Protein AF-A0A544YQA7-F1 (afdb_monomer_lite)

Structure (mmCIF, N/CA/C/O backbone):
data_AF-A0A544YQA7-F1
#
_entry.id   AF-A0A544YQA7-F1
#
loop_
_atom_site.group_PDB
_atom_site.id
_atom_site.type_symbol
_atom_site.label_atom_id
_atom_site.label_alt_id
_atom_site.label_comp_id
_atom_site.label_asym_id
_atom_site.label_entity_id
_atom_site.label_seq_id
_atom_site.pdbx_PDB_ins_code
_atom_site.Cartn_x
_atom_site.Cartn_y
_atom_site.Cartn_z
_atom_site.occupancy
_atom_site.B_iso_or_equiv
_atom_site.auth_seq_id
_atom_site.auth_comp_id
_atom_site.auth_asym_id
_atom_site.auth_atom_id
_atom_site.pdbx_PDB_model_num
ATOM 1 N N . MET A 1 1 ? -24.944 12.251 15.241 1.00 66.88 1 MET A N 1
ATOM 2 C CA . MET A 1 1 ? -24.566 11.545 13.993 1.00 66.88 1 MET A CA 1
ATOM 3 C C . MET A 1 1 ? -24.101 10.154 14.384 1.00 66.88 1 MET A C 1
ATOM 5 O O . MET A 1 1 ? -23.361 10.065 15.355 1.00 66.88 1 MET A O 1
ATOM 9 N N . SER A 1 2 ? -24.573 9.090 13.728 1.00 86.19 2 SER A N 1
ATOM 10 C CA . SER A 1 2 ? -24.246 7.730 14.179 1.00 86.19 2 SER A CA 1
ATOM 11 C C . SER A 1 2 ? -22.840 7.313 13.734 1.00 86.19 2 SER A C 1
ATOM 13 O O . SER A 1 2 ? -22.416 7.633 12.621 1.00 86.19 2 SER A O 1
ATOM 15 N N . ALA A 1 3 ? -22.131 6.582 14.594 1.00 86.69 3 ALA A N 1
ATOM 16 C CA . ALA A 1 3 ? -20.851 5.961 14.259 1.00 86.69 3 ALA A CA 1
ATOM 17 C C . ALA A 1 3 ? -20.976 5.013 13.058 1.00 86.69 3 ALA A C 1
ATOM 19 O O . ALA A 1 3 ? -20.088 4.971 12.212 1.00 86.69 3 ALA A O 1
ATOM 20 N N . ALA A 1 4 ? -22.122 4.334 12.948 1.00 90.69 4 ALA A N 1
ATOM 21 C CA . ALA A 1 4 ? -22.455 3.453 11.838 1.00 90.69 4 ALA A CA 1
ATOM 22 C C . ALA A 1 4 ? -22.434 4.189 10.490 1.00 90.69 4 ALA A C 1
ATOM 24 O O . ALA A 1 4 ? -21.794 3.734 9.552 1.00 90.69 4 ALA A O 1
ATOM 25 N N . THR A 1 5 ? -23.040 5.379 10.392 1.00 92.94 5 THR A N 1
ATOM 26 C CA . THR A 1 5 ? -23.005 6.167 9.147 1.00 92.94 5 THR A CA 1
ATOM 27 C C . THR A 1 5 ? -21.575 6.522 8.745 1.00 92.94 5 THR A C 1
ATOM 29 O O . THR A 1 5 ? -21.223 6.424 7.576 1.00 92.94 5 THR A O 1
ATOM 32 N N . VAL A 1 6 ? -20.731 6.925 9.697 1.00 92.88 6 VAL A N 1
ATOM 33 C CA . VAL A 1 6 ? -19.332 7.264 9.396 1.00 92.88 6 VAL A CA 1
ATOM 34 C C . VAL A 1 6 ? -18.549 6.018 8.980 1.00 92.88 6 VAL A C 1
ATOM 36 O O . VAL A 1 6 ? -17.830 6.063 7.984 1.00 92.88 6 VAL A O 1
ATOM 39 N N . ALA A 1 7 ? -18.713 4.907 9.701 1.00 93.62 7 ALA A N 1
ATOM 40 C CA . ALA A 1 7 ? -18.065 3.639 9.388 1.00 93.62 7 ALA A CA 1
ATOM 41 C C . ALA A 1 7 ? -18.475 3.114 8.008 1.00 93.62 7 ALA A C 1
ATOM 43 O O . ALA A 1 7 ? -17.610 2.696 7.245 1.00 93.62 7 ALA A O 1
ATOM 44 N N . ASP A 1 8 ? -19.756 3.215 7.644 1.00 95.19 8 ASP A N 1
ATOM 45 C CA . ASP A 1 8 ? -20.252 2.828 6.322 1.00 95.19 8 ASP A CA 1
ATOM 46 C C . ASP A 1 8 ? -19.497 3.560 5.205 1.00 95.19 8 ASP A C 1
ATOM 48 O O . ASP A 1 8 ? -18.960 2.928 4.291 1.00 95.19 8 ASP A O 1
ATOM 52 N N . ARG A 1 9 ? -19.389 4.889 5.327 1.00 96.69 9 ARG A N 1
ATOM 53 C CA . ARG A 1 9 ? -18.727 5.735 4.330 1.00 96.69 9 ARG A CA 1
ATOM 54 C C . ARG A 1 9 ? -17.218 5.519 4.285 1.00 96.69 9 ARG A C 1
ATOM 56 O O . ARG A 1 9 ? -16.655 5.421 3.198 1.00 96.69 9 ARG A O 1
ATOM 63 N N . VAL A 1 10 ? -16.564 5.434 5.444 1.00 96.12 10 VAL A N 1
ATOM 64 C CA . VAL A 1 10 ? -15.105 5.274 5.526 1.00 96.12 10 VAL A CA 1
ATOM 65 C C . VAL A 1 10 ? -14.683 3.872 5.092 1.00 96.12 10 VAL A C 1
ATOM 67 O O . VAL A 1 10 ? -13.856 3.748 4.195 1.00 96.12 10 VAL A O 1
ATOM 70 N N . VAL A 1 11 ? -15.264 2.815 5.665 1.00 95.88 11 VAL A N 1
ATOM 71 C CA . VAL A 1 11 ? -14.896 1.427 5.336 1.00 95.88 11 VAL A CA 1
ATOM 72 C C . VAL A 1 11 ? -15.272 1.102 3.893 1.00 95.88 11 VAL A C 1
ATOM 74 O O . VAL A 1 11 ? -14.455 0.554 3.157 1.00 95.88 11 VAL A O 1
ATOM 77 N N . GLY A 1 12 ? -16.467 1.509 3.452 1.00 95.69 12 GLY A N 1
ATOM 78 C CA . GLY A 1 12 ? -16.886 1.339 2.061 1.00 95.69 12 GLY A CA 1
ATOM 79 C C . GLY A 1 12 ? -15.970 2.070 1.076 1.00 95.69 12 GLY A C 1
ATOM 80 O O . GLY A 1 12 ? -15.601 1.500 0.048 1.00 95.69 12 GLY A O 1
ATOM 81 N N . GLY A 1 13 ? -15.557 3.299 1.403 1.00 96.88 13 GLY A N 1
ATOM 82 C CA . GLY A 1 13 ? -14.601 4.066 0.603 1.00 96.88 13 GLY A CA 1
ATOM 83 C C . GLY A 1 13 ? -13.226 3.398 0.531 1.00 96.88 13 GLY A C 1
ATOM 84 O O . GLY A 1 13 ? -12.688 3.237 -0.563 1.00 96.88 13 GLY A O 1
ATOM 85 N N . LEU A 1 14 ? -12.693 2.945 1.672 1.00 97.06 14 LEU A N 1
ATOM 86 C CA . LEU A 1 14 ? -11.412 2.238 1.738 1.00 97.06 14 LEU A CA 1
ATOM 87 C C . LEU A 1 14 ? -11.428 0.981 0.863 1.00 97.06 14 LEU A C 1
ATOM 89 O O . LEU A 1 14 ? -10.529 0.805 0.043 1.00 97.06 14 LEU A O 1
ATOM 93 N N . TYR A 1 15 ? -12.453 0.136 0.985 1.00 95.88 15 TYR A N 1
ATOM 94 C CA . TYR A 1 15 ? -12.556 -1.094 0.193 1.00 95.88 15 TYR A CA 1
ATOM 95 C C . TYR A 1 15 ? -12.691 -0.802 -1.299 1.00 95.88 15 TYR A C 1
ATOM 97 O O . TYR A 1 15 ? -11.971 -1.386 -2.105 1.00 95.88 15 TYR A O 1
ATOM 105 N N . SER A 1 16 ? -13.542 0.159 -1.666 1.00 95.25 16 SER A N 1
ATOM 106 C CA . SER A 1 16 ? -13.764 0.516 -3.073 1.00 95.25 16 SER A CA 1
ATOM 107 C C . SER A 1 16 ? -12.504 1.065 -3.744 1.00 95.25 16 SER A C 1
ATOM 109 O O . SER A 1 16 ? -12.254 0.774 -4.908 1.00 95.25 16 SER A O 1
ATOM 111 N N . MET A 1 17 ? -11.707 1.858 -3.024 1.00 94.50 17 MET A N 1
ATOM 112 C CA . MET A 1 17 ? -10.496 2.464 -3.581 1.00 94.50 17 MET A CA 1
ATOM 113 C C . MET A 1 17 ? -9.299 1.518 -3.611 1.00 94.50 17 MET A C 1
ATOM 115 O O . MET A 1 17 ? -8.485 1.596 -4.527 1.00 94.50 17 MET A O 1
ATOM 119 N N . THR A 1 18 ? -9.145 0.682 -2.583 1.00 94.81 18 THR A N 1
ATOM 120 C CA . THR A 1 18 ? -7.921 -0.114 -2.396 1.00 94.81 18 THR A CA 1
ATOM 121 C C . THR A 1 18 ? -8.060 -1.554 -2.879 1.00 94.81 18 THR A C 1
ATOM 123 O O . THR A 1 18 ? -7.050 -2.208 -3.134 1.00 94.81 18 THR A O 1
ATOM 126 N N . GLY A 1 19 ? -9.291 -2.061 -2.993 1.00 94.25 19 GLY A N 1
ATOM 127 C CA . GLY A 1 19 ? -9.571 -3.485 -3.177 1.00 94.25 19 GLY A CA 1
ATOM 128 C C . GLY A 1 19 ? -9.407 -4.314 -1.897 1.00 94.25 19 GLY A C 1
ATOM 129 O O . GLY A 1 19 ? -9.558 -5.533 -1.944 1.00 94.25 19 GLY A O 1
ATOM 130 N N . ALA A 1 20 ? -9.104 -3.686 -0.755 1.00 94.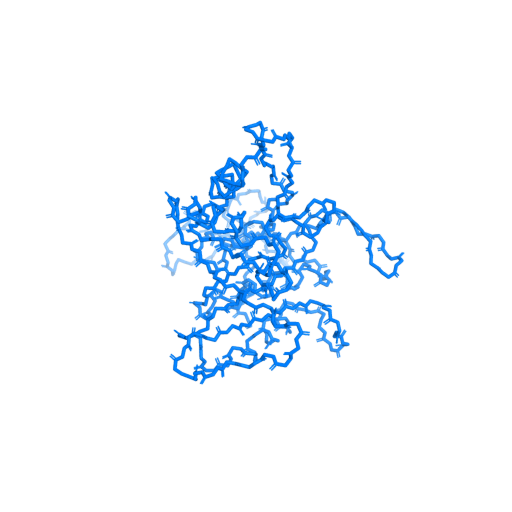12 20 ALA A N 1
ATOM 131 C CA . ALA A 1 20 ? -9.044 -4.376 0.526 1.00 94.12 20 ALA A CA 1
ATOM 132 C C . ALA A 1 20 ? -10.427 -4.902 0.937 1.00 94.12 20 ALA A C 1
ATOM 134 O O . ALA A 1 20 ? -11.461 -4.337 0.590 1.00 94.12 20 ALA A O 1
ATOM 135 N N . ASN A 1 21 ? -10.427 -5.961 1.742 1.00 94.50 21 ASN A N 1
ATOM 136 C CA . ASN A 1 21 ? -11.627 -6.553 2.337 1.00 94.50 21 ASN A CA 1
ATOM 137 C C . ASN A 1 21 ? -11.567 -6.578 3.871 1.00 94.50 21 ASN A C 1
ATOM 139 O O . ASN A 1 21 ? -12.410 -7.198 4.510 1.00 94.50 21 ASN A O 1
ATOM 143 N N . THR A 1 22 ? -10.533 -5.971 4.456 1.00 94.69 22 THR A N 1
ATOM 144 C CA . THR A 1 22 ? -10.248 -6.017 5.888 1.00 94.69 22 THR A CA 1
ATOM 145 C C . THR A 1 22 ? -9.834 -4.631 6.360 1.00 94.69 22 THR A C 1
ATOM 147 O O . THR A 1 22 ? -9.006 -3.985 5.720 1.00 94.69 22 THR A O 1
ATOM 150 N N . VAL A 1 23 ? -10.405 -4.156 7.469 1.00 95.06 23 VAL A N 1
ATOM 151 C CA . VAL A 1 23 ? -9.919 -2.953 8.166 1.00 95.06 23 VAL A CA 1
ATOM 152 C C . VAL A 1 23 ? -9.340 -3.324 9.520 1.00 95.06 23 VAL A C 1
ATOM 154 O O . VAL A 1 23 ? -9.832 -4.221 10.200 1.00 95.06 23 VAL A O 1
ATOM 157 N N . ARG A 1 24 ? -8.306 -2.600 9.938 1.00 93.56 24 ARG A N 1
ATOM 158 C CA . ARG A 1 24 ? -7.775 -2.677 11.296 1.00 93.56 24 ARG A CA 1
ATOM 159 C C . ARG A 1 24 ? -8.317 -1.522 12.121 1.00 93.56 24 ARG A C 1
ATOM 161 O O . ARG A 1 24 ? -8.132 -0.366 11.745 1.00 93.56 24 ARG A O 1
ATOM 168 N N . LEU A 1 25 ? -8.943 -1.836 13.249 1.00 89.88 25 LEU A N 1
ATOM 169 C CA . LEU A 1 25 ? -9.503 -0.843 14.161 1.00 89.88 25 LEU A CA 1
ATOM 170 C C . LEU A 1 25 ? -8.693 -0.822 15.476 1.00 89.88 25 LEU A C 1
ATOM 172 O O . LEU A 1 25 ? -8.716 -1.813 16.213 1.00 89.88 25 LEU A O 1
ATOM 176 N N . PRO A 1 26 ? -7.964 0.273 15.772 1.00 84.75 26 PRO A N 1
ATOM 177 C CA . PRO A 1 26 ? -7.117 0.404 16.961 1.00 84.75 26 PRO A CA 1
ATOM 178 C C . PRO A 1 26 ? -7.945 0.667 18.230 1.00 84.75 26 PRO A C 1
ATOM 180 O O . PRO A 1 26 ? -8.615 1.691 18.329 1.00 84.75 26 PRO A O 1
ATOM 183 N N . ILE A 1 27 ? -7.876 -0.208 19.235 1.00 82.31 27 ILE A N 1
ATOM 184 C CA . ILE A 1 27 ? -8.636 -0.046 20.493 1.00 82.31 27 ILE A CA 1
ATOM 185 C C . ILE A 1 27 ? -7.679 0.095 21.673 1.00 82.31 27 ILE A C 1
ATOM 187 O O . ILE A 1 27 ? -6.646 -0.561 21.703 1.00 82.31 27 ILE A O 1
ATOM 191 N N . ASN A 1 28 ? -8.047 0.881 22.681 1.00 82.56 28 ASN A N 1
ATOM 192 C CA . ASN A 1 28 ? -7.353 0.924 23.969 1.00 82.56 28 ASN A CA 1
ATOM 193 C C . ASN A 1 28 ? -8.358 1.095 25.121 1.00 82.56 28 ASN A C 1
ATOM 195 O O . ASN A 1 28 ? -9.542 1.363 24.895 1.00 82.56 28 ASN A O 1
ATOM 199 N N . GLU A 1 29 ? -7.896 0.937 26.358 1.00 83.31 29 GLU A N 1
ATOM 200 C CA . GLU A 1 29 ? -8.718 0.982 27.572 1.00 83.31 29 GLU A CA 1
ATOM 201 C C . GLU A 1 29 ? -9.488 2.306 27.722 1.00 83.31 29 GLU A C 1
ATOM 203 O O . GLU A 1 29 ? -10.685 2.248 28.013 1.00 83.31 29 GLU A O 1
ATOM 208 N N . PRO A 1 30 ? -8.890 3.490 27.461 1.00 82.06 30 PRO A N 1
ATOM 209 C CA . PRO A 1 30 ? -9.630 4.753 27.475 1.00 82.06 30 PRO A CA 1
ATOM 210 C C . PRO A 1 30 ? -10.761 4.826 26.439 1.00 82.06 30 PRO A C 1
ATOM 212 O O . PRO A 1 30 ? -11.840 5.343 26.726 1.00 82.06 30 PRO A O 1
ATOM 215 N N . THR A 1 31 ? -10.540 4.306 25.227 1.00 77.00 31 THR A N 1
ATOM 216 C CA . THR A 1 31 ? -11.570 4.323 24.175 1.00 77.00 31 TH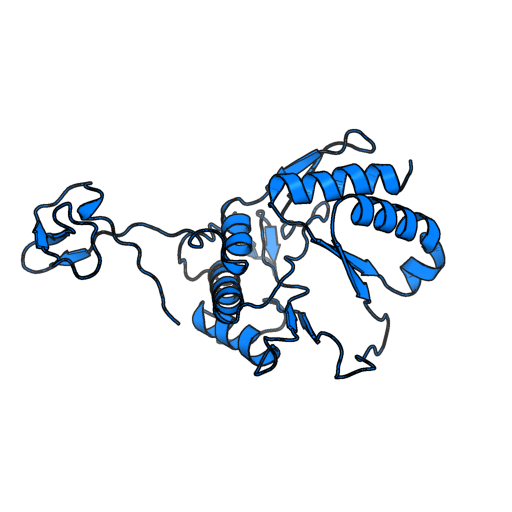R A CA 1
ATOM 217 C C . THR A 1 31 ? -12.710 3.373 24.527 1.00 77.00 31 THR A C 1
ATOM 219 O O . THR A 1 31 ? -13.879 3.710 24.349 1.00 77.00 31 THR A O 1
ATOM 222 N N . VAL A 1 32 ? -12.393 2.203 25.086 1.00 81.44 32 VAL A N 1
ATOM 223 C CA . VAL A 1 32 ? -13.408 1.237 25.522 1.00 81.44 32 VAL A CA 1
ATOM 224 C C . VAL A 1 32 ? -14.214 1.777 26.706 1.00 81.44 32 VAL A C 1
ATOM 226 O O . VAL A 1 32 ? -15.434 1.653 26.702 1.00 81.44 32 VAL A O 1
ATOM 229 N N . SER A 1 33 ? -13.587 2.426 27.689 1.00 84.62 33 SER A N 1
ATOM 230 C CA . SER A 1 33 ? -14.293 2.876 28.897 1.00 84.62 33 SER A CA 1
ATOM 231 C C . SER A 1 33 ? -15.318 3.989 28.643 1.00 84.62 33 SER A C 1
ATOM 233 O O . SER A 1 33 ? -16.345 4.023 29.318 1.00 84.62 33 SER A O 1
ATOM 235 N N . GLY A 1 34 ? -15.073 4.873 27.666 1.00 85.88 34 GLY A N 1
ATOM 236 C CA . GLY A 1 34 ? -15.947 6.018 27.374 1.00 85.88 34 GLY A CA 1
ATOM 237 C C . GLY A 1 34 ? -16.735 5.947 26.062 1.00 85.88 34 GLY A C 1
ATOM 238 O O . GLY A 1 34 ? -17.754 6.622 25.933 1.00 85.88 34 GLY A O 1
ATOM 239 N N . TYR A 1 35 ? -16.292 5.152 25.081 1.00 85.75 35 TYR A N 1
ATOM 240 C CA . TYR A 1 35 ? -16.816 5.195 23.707 1.00 85.75 35 TYR A CA 1
ATOM 241 C C . TYR A 1 35 ? -17.278 3.837 23.165 1.00 85.75 35 TYR A C 1
ATOM 243 O O . TYR A 1 35 ? -17.520 3.720 21.963 1.00 85.75 35 TYR A O 1
ATOM 251 N N . TRP A 1 36 ? -17.461 2.820 24.016 1.00 87.12 36 TRP A N 1
ATOM 252 C CA . TRP A 1 36 ? -17.773 1.455 23.571 1.00 87.12 36 TRP A CA 1
ATOM 253 C C . TRP A 1 36 ? -18.973 1.353 22.620 1.00 87.12 36 TRP A C 1
ATOM 255 O O . TRP A 1 36 ? -18.886 0.664 21.607 1.00 87.12 36 TRP A O 1
ATOM 265 N N . GLY A 1 37 ? -20.069 2.072 22.888 1.00 87.44 37 GLY A N 1
ATOM 266 C CA . GLY A 1 37 ? -21.256 2.057 22.019 1.00 87.44 37 GLY A CA 1
ATOM 267 C C . GLY A 1 37 ? -20.992 2.630 20.619 1.00 87.44 37 GLY A C 1
ATOM 268 O O . GLY A 1 37 ? -21.407 2.061 19.613 1.00 87.44 37 GLY A O 1
ATOM 269 N N . THR A 1 38 ? -20.239 3.729 20.537 1.00 87.56 38 THR A N 1
ATOM 270 C CA . THR A 1 38 ? -19.776 4.303 19.260 1.00 87.56 38 THR A CA 1
ATOM 271 C C . THR A 1 38 ? -18.852 3.323 18.539 1.00 87.56 38 THR A C 1
ATOM 273 O O . THR A 1 38 ? -18.969 3.129 17.331 1.00 87.56 38 THR A O 1
ATOM 276 N N . TYR A 1 39 ? -17.947 2.692 19.288 1.00 86.44 39 TYR A N 1
ATOM 277 C CA . TYR A 1 39 ? -16.941 1.787 18.753 1.00 86.44 39 TYR A CA 1
ATOM 278 C C . TYR A 1 39 ? -17.583 0.527 18.156 1.00 86.44 39 TYR A C 1
ATOM 280 O O . TYR A 1 39 ? -17.361 0.213 16.988 1.00 86.44 39 TYR A O 1
ATOM 288 N N . THR A 1 40 ? -18.448 -0.143 18.919 1.00 88.56 40 THR A N 1
ATOM 289 C CA . THR A 1 40 ? -19.190 -1.342 18.486 1.00 88.56 40 THR A CA 1
ATOM 290 C C . THR A 1 40 ? -20.093 -1.066 17.291 1.00 88.56 40 THR A C 1
ATOM 292 O O . THR A 1 40 ? -20.044 -1.818 16.327 1.00 88.56 40 THR A O 1
ATOM 295 N N . GLY A 1 41 ? -20.794 0.072 17.252 1.00 89.88 41 GLY A N 1
ATOM 296 C CA . GLY A 1 41 ? -21.579 0.446 16.070 1.00 89.88 41 GLY A CA 1
ATOM 297 C C . GLY A 1 41 ? -20.736 0.613 14.795 1.00 89.88 41 GLY A C 1
ATOM 298 O O . GLY A 1 41 ? -21.193 0.282 13.697 1.00 89.88 41 GLY A O 1
ATOM 299 N N . ALA A 1 42 ? -19.495 1.099 14.917 1.00 89.88 42 ALA A N 1
ATOM 300 C CA . ALA A 1 42 ? -18.565 1.164 13.790 1.00 89.88 42 ALA A CA 1
ATOM 301 C C . ALA A 1 42 ? -18.063 -0.229 13.370 1.00 89.88 42 ALA A C 1
ATOM 303 O O . ALA A 1 42 ? -17.986 -0.510 12.174 1.00 89.88 42 ALA A O 1
ATOM 304 N N . ILE A 1 43 ? -17.768 -1.100 14.340 1.00 89.88 43 ILE A N 1
ATOM 305 C CA . ILE A 1 43 ? -17.348 -2.490 14.110 1.00 89.88 43 ILE A CA 1
ATOM 306 C C . ILE A 1 43 ? -18.437 -3.278 13.390 1.00 89.88 43 ILE A C 1
ATOM 308 O O . ILE A 1 43 ? -18.156 -3.871 12.355 1.00 89.88 43 ILE A O 1
ATOM 312 N N . ASP A 1 44 ? -19.669 -3.250 13.893 1.00 92.50 44 ASP A N 1
ATOM 313 C CA . ASP A 1 44 ? -20.788 -3.998 13.316 1.00 92.50 44 ASP A CA 1
ATOM 314 C C . ASP A 1 44 ? -21.027 -3.579 11.862 1.00 92.50 44 ASP A C 1
ATOM 316 O O . ASP A 1 44 ? -21.234 -4.408 10.976 1.00 92.50 44 ASP A O 1
ATOM 320 N N . THR A 1 45 ? -20.905 -2.277 11.592 1.00 93.31 45 THR A N 1
ATOM 321 C CA . THR A 1 45 ? -21.012 -1.747 10.231 1.00 93.31 45 THR A CA 1
ATOM 322 C C . THR A 1 45 ? -19.862 -2.217 9.338 1.00 93.31 45 THR A C 1
ATOM 324 O O . THR A 1 45 ? -20.088 -2.557 8.177 1.00 93.31 45 THR A O 1
ATOM 327 N N . ALA A 1 46 ? -18.630 -2.245 9.853 1.00 93.06 46 ALA A N 1
ATOM 328 C CA . ALA A 1 46 ? -17.472 -2.739 9.114 1.00 93.06 46 ALA A CA 1
ATOM 329 C C . ALA A 1 46 ? -17.588 -4.245 8.814 1.00 93.06 46 ALA A C 1
ATOM 331 O O . ALA A 1 46 ? -17.333 -4.663 7.685 1.00 93.06 46 ALA A O 1
ATOM 332 N N . LEU A 1 47 ? -18.053 -5.036 9.786 1.00 94.12 47 LEU A N 1
ATOM 333 C CA . LEU A 1 47 ? -18.317 -6.472 9.641 1.00 94.12 47 LEU A CA 1
ATOM 334 C C . LEU A 1 47 ? -19.429 -6.766 8.627 1.00 94.12 47 LEU A C 1
ATOM 336 O O . LEU A 1 47 ? -19.386 -7.781 7.941 1.00 94.12 47 LEU A O 1
ATOM 340 N N . GLY A 1 48 ? -20.387 -5.850 8.460 1.00 94.44 48 GLY A N 1
ATOM 341 C CA . GLY A 1 48 ? -21.376 -5.918 7.382 1.00 94.44 48 GLY A CA 1
ATOM 342 C C . GLY A 1 48 ? -20.792 -5.750 5.970 1.00 94.44 48 GLY A C 1
ATOM 343 O O . GLY A 1 48 ? -21.510 -5.956 4.993 1.00 94.44 48 GLY A O 1
ATOM 344 N N . LYS A 1 49 ? -19.515 -5.361 5.839 1.00 92.81 49 LYS A N 1
ATOM 345 C CA . LYS A 1 49 ? -18.834 -5.127 4.552 1.00 92.81 49 LYS A CA 1
ATOM 346 C C . LYS A 1 49 ? -17.651 -6.057 4.301 1.00 92.81 49 LYS A C 1
ATOM 348 O O . LYS A 1 49 ? -17.329 -6.311 3.145 1.00 92.81 49 LYS A O 1
ATOM 353 N N . GLY A 1 50 ? -16.973 -6.504 5.350 1.00 94.00 50 GLY A N 1
ATOM 354 C CA . GLY A 1 50 ? -15.751 -7.293 5.251 1.00 94.00 50 GLY A CA 1
ATOM 355 C C . GLY A 1 50 ? -15.246 -7.713 6.624 1.00 94.00 50 GLY A C 1
ATOM 356 O O . GLY A 1 50 ? -16.015 -7.850 7.571 1.00 94.00 50 GLY A O 1
ATOM 357 N N . ASN A 1 51 ? -13.941 -7.922 6.742 1.00 93.25 51 ASN A N 1
ATOM 358 C CA . ASN A 1 51 ? -13.324 -8.379 7.977 1.00 93.25 51 ASN A CA 1
ATOM 359 C C . ASN A 1 51 ? -12.809 -7.206 8.817 1.00 93.25 51 ASN A C 1
ATOM 361 O O . ASN A 1 51 ? -12.425 -6.145 8.313 1.00 93.25 51 ASN A O 1
ATOM 365 N N . VAL A 1 52 ? -12.726 -7.435 10.123 1.00 91.69 52 VAL A N 1
ATOM 366 C CA . VAL A 1 52 ? -12.150 -6.483 11.071 1.00 91.69 52 VAL A CA 1
ATOM 367 C C . VAL A 1 52 ? -11.033 -7.166 11.846 1.00 91.69 52 VAL A C 1
ATOM 369 O O . VAL A 1 52 ? -11.254 -8.183 12.499 1.00 91.69 52 VAL A O 1
ATOM 372 N N . ILE A 1 53 ? -9.840 -6.574 11.813 1.00 90.06 53 ILE A N 1
ATOM 373 C CA . ILE A 1 53 ? -8.764 -6.891 12.751 1.00 90.06 53 ILE A CA 1
ATOM 374 C C . ILE A 1 53 ? -8.881 -5.928 13.927 1.00 90.06 53 ILE A C 1
ATOM 376 O O . ILE A 1 53 ? -8.735 -4.711 13.778 1.00 90.06 53 ILE A O 1
ATOM 380 N N . PHE A 1 54 ? -9.109 -6.483 15.112 1.00 84.19 54 PHE A N 1
ATOM 381 C CA . PHE A 1 54 ? -8.981 -5.740 16.355 1.00 84.19 54 PHE A CA 1
ATOM 382 C C . PHE A 1 54 ? -7.520 -5.667 16.754 1.00 84.19 54 PHE A C 1
ATOM 384 O O . PHE A 1 54 ? -6.898 -6.687 17.045 1.00 84.19 54 PHE A O 1
ATOM 391 N N . ALA A 1 55 ? -6.986 -4.453 16.799 1.00 78.19 55 ALA A N 1
ATOM 392 C CA . ALA A 1 55 ? -5.634 -4.234 17.270 1.00 78.19 55 ALA A CA 1
ATOM 393 C C . ALA A 1 55 ? -5.676 -3.479 18.591 1.00 78.19 55 ALA A C 1
ATOM 395 O O . ALA A 1 55 ? -5.819 -2.255 18.629 1.00 78.19 55 ALA A O 1
ATOM 396 N N . TYR A 1 56 ? -5.595 -4.239 19.677 1.00 77.75 56 TYR A N 1
ATOM 397 C CA . TYR A 1 56 ? -5.524 -3.677 21.013 1.00 77.75 56 TYR A CA 1
ATOM 398 C C . TYR A 1 56 ? -4.144 -3.064 21.259 1.00 77.75 56 TYR A C 1
ATOM 400 O O . TYR A 1 56 ? -3.115 -3.726 21.144 1.00 77.75 56 TYR A O 1
ATOM 408 N N . TRP A 1 57 ? -4.154 -1.788 21.618 1.00 74.62 57 TRP A N 1
ATOM 409 C CA . TRP A 1 57 ? -3.032 -1.039 22.146 1.00 74.62 57 TRP A CA 1
ATOM 410 C C . TRP A 1 57 ? -3.199 -0.949 23.656 1.00 74.62 57 TRP A C 1
ATOM 412 O O . TRP A 1 57 ? -3.995 -0.148 24.147 1.00 74.62 57 TRP A O 1
ATOM 422 N N . ALA A 1 58 ? -2.452 -1.769 24.393 1.00 71.19 58 ALA A N 1
ATOM 423 C CA . ALA A 1 58 ? -2.418 -1.651 25.842 1.00 71.19 58 ALA A CA 1
ATOM 424 C C . ALA A 1 58 ? -1.824 -0.295 26.232 1.00 71.19 58 ALA A C 1
ATOM 426 O O . ALA A 1 58 ? -0.713 0.041 25.819 1.00 71.19 58 ALA A O 1
ATOM 427 N N . SER A 1 59 ? -2.537 0.464 27.062 1.00 65.88 59 SER A N 1
ATOM 428 C CA . SER A 1 59 ? -2.009 1.702 27.651 1.00 65.88 59 SER A CA 1
ATOM 429 C C . SER A 1 59 ? -0.769 1.454 28.522 1.00 65.88 59 SER A C 1
ATOM 431 O O . SER A 1 59 ? 0.039 2.362 28.713 1.00 65.88 59 SER A O 1
ATOM 433 N N . SER A 1 60 ? -0.588 0.222 29.016 1.00 66.38 60 SER A N 1
ATOM 434 C CA . SER A 1 60 ? 0.624 -0.233 29.697 1.00 66.38 60 SER A CA 1
ATOM 435 C C . SER A 1 60 ? 0.776 -1.761 29.633 1.00 66.38 60 SER A C 1
ATOM 437 O O . SER A 1 60 ? -0.158 -2.494 29.945 1.00 66.38 60 SER A O 1
ATOM 439 N N . GLY A 1 61 ? 1.969 -2.249 29.266 1.00 63.91 61 GLY A N 1
ATOM 440 C CA . GLY A 1 61 ? 2.408 -3.622 29.564 1.00 63.91 61 GLY A CA 1
ATOM 441 C C . GLY A 1 61 ? 1.686 -4.782 28.858 1.00 63.91 61 GLY A C 1
ATOM 442 O O . GLY A 1 61 ? 1.615 -5.870 29.425 1.00 63.91 61 GLY A O 1
ATOM 443 N N . GLY A 1 62 ? 1.174 -4.599 27.637 1.00 61.56 62 GLY A N 1
ATOM 444 C CA . GLY A 1 62 ? 0.521 -5.674 26.878 1.00 61.56 62 GLY A CA 1
ATOM 445 C C . GLY A 1 62 ? 1.505 -6.704 26.308 1.00 61.56 62 GLY A C 1
ATOM 446 O O . GLY A 1 62 ? 2.463 -6.342 25.627 1.00 61.56 62 GLY A O 1
ATOM 447 N N . ARG A 1 63 ? 1.258 -7.998 26.542 1.00 58.31 63 ARG A N 1
ATOM 448 C CA . ARG A 1 63 ? 1.933 -9.113 25.850 1.00 58.31 63 ARG A CA 1
ATOM 449 C C . ARG A 1 63 ? 0.903 -10.142 25.372 1.00 58.31 63 ARG A C 1
ATOM 451 O O . ARG A 1 63 ? -0.108 -10.310 26.056 1.00 58.31 63 ARG A O 1
ATOM 458 N N . PRO A 1 64 ? 1.141 -10.846 24.248 1.00 54.81 64 PRO A N 1
ATOM 459 C CA . PRO A 1 64 ? 0.254 -11.912 23.796 1.00 54.81 64 PRO A CA 1
ATOM 460 C C . PRO A 1 64 ? 0.154 -13.011 24.868 1.00 54.81 64 PRO A C 1
ATOM 462 O O . PRO A 1 64 ? 1.178 -13.5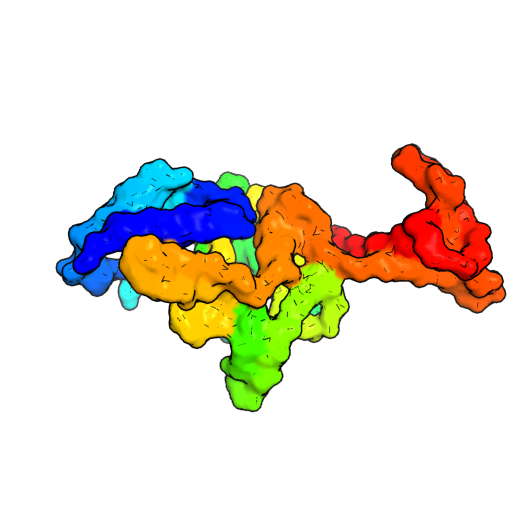83 25.242 1.00 54.81 64 PRO A O 1
ATOM 465 N N . PRO A 1 65 ? -1.047 -13.333 25.375 1.00 61.22 65 PRO A N 1
ATOM 466 C CA . PRO A 1 65 ? -1.215 -14.367 26.396 1.00 61.22 65 PRO A CA 1
ATOM 467 C C . PRO A 1 65 ? -1.146 -15.786 25.814 1.00 61.22 65 PRO A C 1
ATOM 469 O O . PRO A 1 65 ? -1.051 -16.751 26.567 1.00 61.22 65 PRO A O 1
ATOM 472 N N . ASN A 1 66 ? -1.216 -15.928 24.484 1.00 68.38 66 ASN A N 1
ATOM 473 C CA . ASN A 1 66 ? -1.241 -17.215 23.805 1.00 68.38 66 ASN A CA 1
ATOM 474 C C . ASN A 1 66 ? -0.303 -17.237 22.588 1.00 68.38 66 ASN A C 1
ATOM 476 O O . ASN A 1 66 ? -0.567 -16.600 21.571 1.00 68.38 66 ASN A O 1
ATOM 480 N N . MET A 1 67 ? 0.748 -18.050 22.673 1.00 61.19 67 MET A N 1
ATOM 481 C CA . MET A 1 67 ? 1.732 -18.252 21.605 1.00 61.19 67 MET A CA 1
ATOM 482 C C . MET A 1 67 ? 1.246 -19.184 20.481 1.00 61.19 67 MET A C 1
ATOM 484 O O . MET A 1 67 ? 1.980 -19.403 19.518 1.00 61.19 67 MET A O 1
ATOM 488 N N . THR A 1 68 ? 0.021 -19.723 20.557 1.00 71.88 68 THR A N 1
ATOM 489 C CA . THR A 1 68 ? -0.678 -20.391 19.441 1.00 71.88 68 THR A CA 1
ATOM 490 C C . THR A 1 68 ? -1.583 -19.443 18.638 1.00 71.88 68 THR A C 1
ATOM 492 O O . THR A 1 68 ? -2.146 -19.860 17.629 1.00 71.88 68 THR A O 1
ATOM 495 N N . ALA A 1 69 ? -1.711 -18.172 19.039 1.00 74.31 69 ALA A N 1
ATOM 496 C CA . ALA A 1 69 ? -2.464 -17.153 18.302 1.00 74.31 69 ALA A CA 1
ATOM 497 C C . ALA A 1 69 ? -1.659 -16.550 17.133 1.00 74.31 69 ALA A C 1
ATOM 499 O O . ALA A 1 69 ? -0.448 -16.746 17.040 1.00 74.31 69 ALA A O 1
ATOM 500 N N . LEU A 1 70 ? -2.319 -15.814 16.233 1.00 81.06 70 LEU A N 1
ATOM 501 C CA . LEU A 1 70 ? -1.613 -15.020 15.222 1.00 81.06 70 LEU A CA 1
ATOM 502 C C . LEU A 1 70 ? -0.663 -14.015 15.898 1.00 81.06 70 LEU A C 1
ATOM 504 O O . LEU A 1 70 ? -1.009 -13.408 16.914 1.00 81.06 70 LEU A O 1
ATOM 508 N N . LEU A 1 71 ? 0.528 -13.853 15.330 1.00 87.94 71 LEU A N 1
ATOM 509 C CA . LEU A 1 71 ? 1.538 -12.886 15.738 1.00 87.94 71 LEU A CA 1
ATOM 510 C C . LEU A 1 71 ? 1.309 -11.567 15.000 1.00 87.94 71 LEU A C 1
ATOM 512 O O . LEU A 1 71 ? 0.972 -11.557 13.817 1.00 87.94 71 LEU A O 1
ATOM 516 N N . ALA A 1 72 ? 1.505 -10.456 15.703 1.00 88.88 72 ALA A N 1
ATOM 517 C CA . ALA A 1 72 ? 1.414 -9.118 15.140 1.00 88.88 72 ALA A CA 1
ATOM 518 C C . ALA A 1 72 ? 2.812 -8.503 15.057 1.00 88.88 72 ALA A C 1
ATOM 520 O O . ALA A 1 72 ? 3.523 -8.457 16.061 1.00 88.88 72 ALA A O 1
ATOM 521 N N . VAL A 1 73 ? 3.181 -8.008 13.878 1.00 92.00 73 VAL A N 1
ATOM 522 C CA . VAL A 1 73 ? 4.412 -7.234 13.665 1.00 92.00 73 VAL A CA 1
ATOM 523 C C . VAL A 1 73 ? 4.040 -5.803 13.303 1.00 92.00 73 VAL A C 1
ATOM 525 O O . VAL A 1 73 ? 3.157 -5.569 12.475 1.00 92.00 73 VAL A O 1
ATOM 528 N N . HIS A 1 74 ? 4.707 -4.853 13.953 1.00 92.56 74 HIS A N 1
ATOM 529 C CA . HIS A 1 74 ? 4.695 -3.444 13.587 1.00 92.56 74 HIS A CA 1
ATOM 530 C C . HIS A 1 74 ? 6.095 -3.078 13.112 1.00 92.56 74 HIS A C 1
ATOM 532 O O . HIS A 1 74 ? 7.071 -3.394 13.792 1.00 92.56 74 HIS A O 1
ATOM 538 N N . ASP A 1 75 ? 6.185 -2.398 11.982 1.00 93.00 75 ASP A N 1
ATOM 539 C CA . ASP A 1 75 ? 7.451 -2.009 11.386 1.00 93.00 75 ASP A CA 1
ATOM 540 C C . ASP A 1 75 ? 7.356 -0.564 10.883 1.00 93.00 75 ASP A C 1
ATOM 542 O O . ASP A 1 75 ? 6.340 -0.164 10.322 1.00 93.00 75 ASP A O 1
ATOM 546 N N . TYR A 1 76 ? 8.378 0.249 11.152 1.00 90.50 76 TYR A N 1
ATOM 547 C CA . TYR A 1 76 ? 8.391 1.673 10.818 1.00 90.50 76 TYR A CA 1
ATOM 548 C C . TYR A 1 76 ? 9.819 2.185 10.658 1.00 90.50 76 TYR A C 1
ATOM 550 O O . TYR A 1 76 ? 10.735 1.735 11.338 1.00 90.50 76 TYR A O 1
ATOM 558 N N . THR A 1 77 ? 9.979 3.266 9.896 1.00 86.25 77 THR A N 1
ATOM 559 C CA . THR A 1 77 ? 11.245 4.015 9.781 1.00 86.25 77 THR A CA 1
ATOM 560 C C . THR A 1 77 ? 11.602 4.854 11.022 1.00 86.25 77 THR A C 1
ATOM 562 O O . THR A 1 77 ? 12.457 5.741 10.964 1.00 86.25 77 THR A O 1
ATOM 565 N N . MET A 1 78 ? 10.904 4.677 12.148 1.00 78.00 78 MET A N 1
ATOM 566 C CA . MET A 1 78 ? 11.138 5.447 13.375 1.00 78.00 78 MET A CA 1
ATOM 567 C C . MET A 1 78 ? 12.150 4.746 14.284 1.00 78.00 78 MET A C 1
ATOM 569 O O . MET A 1 78 ? 12.140 3.529 14.390 1.00 78.00 78 MET A O 1
ATOM 573 N N . PHE A 1 79 ? 12.958 5.533 15.003 1.00 64.88 79 PHE A N 1
ATOM 574 C CA . PHE A 1 79 ? 13.892 5.058 16.040 1.00 64.88 79 PHE A CA 1
ATOM 575 C C . PHE A 1 79 ? 15.045 4.166 15.549 1.00 64.88 79 PHE A C 1
ATOM 577 O O . PHE A 1 79 ? 15.656 3.464 16.351 1.00 64.88 79 PHE A O 1
ATOM 584 N N . LEU A 1 80 ? 15.381 4.232 14.259 1.00 64.62 80 LEU A N 1
ATOM 585 C CA . LEU A 1 80 ? 16.462 3.455 13.658 1.00 64.62 80 LEU A CA 1
ATOM 586 C C . LEU A 1 80 ? 17.641 4.362 13.278 1.00 64.62 80 LEU A C 1
ATOM 588 O O . LEU A 1 80 ? 17.451 5.450 12.734 1.00 64.62 80 LEU A O 1
ATOM 592 N N . GLY A 1 81 ? 18.853 3.919 13.617 1.00 59.41 81 GLY A N 1
ATOM 593 C CA . GLY A 1 81 ? 20.112 4.474 13.116 1.00 59.41 81 GLY A CA 1
ATOM 594 C C . GLY A 1 81 ? 20.647 3.624 11.964 1.00 59.41 81 GLY A C 1
ATOM 595 O O . GLY A 1 81 ? 20.162 2.519 11.754 1.00 59.41 81 GLY A O 1
ATOM 596 N N . THR A 1 82 ? 21.640 4.137 11.237 1.00 56.91 82 THR A N 1
ATOM 597 C CA . THR A 1 82 ? 22.325 3.457 10.118 1.00 56.91 82 THR A CA 1
ATOM 598 C C . THR A 1 82 ? 22.610 1.966 10.384 1.00 56.91 82 THR A C 1
ATOM 600 O O . THR A 1 82 ? 22.981 1.649 11.522 1.00 56.91 82 THR A O 1
ATOM 603 N N . PRO A 1 83 ? 22.568 1.072 9.374 1.00 56.84 83 PRO A N 1
ATOM 604 C CA . PRO A 1 83 ? 22.410 1.332 7.940 1.00 56.84 83 PRO A CA 1
ATOM 605 C C . PRO A 1 83 ? 21.038 0.841 7.442 1.00 56.84 83 PRO A C 1
ATOM 607 O O . PRO A 1 83 ? 20.868 -0.337 7.157 1.00 56.84 83 PRO A O 1
ATOM 610 N N . TYR A 1 84 ? 20.031 1.712 7.381 1.00 64.56 84 TYR A N 1
ATOM 611 C CA . TYR A 1 84 ? 18.742 1.360 6.766 1.00 64.56 84 TYR A CA 1
ATOM 612 C C . TYR A 1 84 ? 18.506 2.283 5.578 1.00 64.56 84 TYR A C 1
ATOM 614 O O . TYR A 1 84 ? 17.608 3.129 5.573 1.00 64.56 84 TYR A O 1
ATOM 622 N N . ASP A 1 85 ? 19.374 2.115 4.587 1.00 73.56 85 ASP A N 1
ATOM 623 C CA . ASP A 1 85 ? 19.545 3.037 3.469 1.00 73.56 85 ASP A CA 1
ATOM 624 C C . ASP A 1 85 ? 19.262 2.329 2.126 1.00 73.56 85 ASP A C 1
ATOM 626 O O . ASP A 1 85 ? 19.606 2.843 1.063 1.00 73.56 85 ASP A O 1
ATOM 630 N N . SER A 1 86 ? 18.662 1.128 2.160 1.00 87.38 86 SER A N 1
ATOM 631 C CA . SER A 1 86 ? 18.351 0.327 0.971 1.00 87.38 86 SER A CA 1
ATOM 632 C C . SER A 1 86 ? 17.106 -0.555 1.121 1.00 87.38 86 SER A C 1
ATOM 634 O O . SER A 1 86 ? 16.727 -0.960 2.221 1.00 87.38 86 SER A O 1
ATOM 636 N N . GLU A 1 87 ? 16.485 -0.909 -0.013 1.00 91.12 87 GLU A N 1
ATOM 637 C CA . GLU A 1 87 ? 15.330 -1.825 -0.063 1.00 91.12 87 GLU A CA 1
ATOM 638 C C . GLU A 1 87 ? 15.628 -3.161 0.641 1.00 91.12 87 GLU A C 1
ATOM 640 O O . GLU A 1 87 ? 14.781 -3.688 1.361 1.00 91.12 87 GLU A O 1
ATOM 645 N N . ASN A 1 88 ? 16.847 -3.683 0.477 1.00 89.25 88 ASN A N 1
ATOM 646 C CA . ASN A 1 88 ? 17.261 -4.969 1.035 1.00 89.25 88 ASN A CA 1
ATOM 647 C C . ASN A 1 88 ? 17.408 -4.928 2.561 1.00 89.25 88 ASN A C 1
ATOM 649 O O . ASN A 1 88 ? 17.017 -5.873 3.242 1.00 89.25 88 ASN A O 1
ATOM 653 N N . GLU A 1 89 ? 17.942 -3.839 3.113 1.00 90.38 89 GLU A N 1
ATOM 654 C CA . GLU A 1 89 ? 18.056 -3.677 4.566 1.00 90.38 89 GLU A CA 1
ATOM 655 C C . GLU A 1 89 ? 16.674 -3.563 5.214 1.00 90.38 89 GLU A C 1
ATOM 657 O O . GLU A 1 89 ? 16.432 -4.172 6.255 1.00 90.38 89 GLU A O 1
ATOM 662 N N . TRP A 1 90 ? 15.738 -2.858 4.572 1.00 92.25 90 TRP A N 1
ATOM 663 C CA . TRP A 1 90 ? 14.356 -2.766 5.045 1.00 92.25 90 TRP A CA 1
ATOM 664 C C . TRP A 1 90 ? 13.589 -4.086 4.933 1.00 92.25 90 TRP A C 1
ATOM 666 O O . TRP A 1 90 ? 12.845 -4.436 5.851 1.00 92.25 90 TRP A O 1
ATOM 676 N N . ALA A 1 91 ? 13.803 -4.843 3.854 1.00 94.44 91 ALA A N 1
ATOM 677 C CA . ALA A 1 91 ? 13.280 -6.200 3.714 1.00 94.44 91 ALA A CA 1
ATOM 678 C C . ALA A 1 91 ? 13.804 -7.111 4.838 1.00 94.44 91 ALA A C 1
ATOM 680 O O . ALA A 1 91 ? 13.023 -7.717 5.570 1.00 94.44 91 ALA A O 1
ATOM 681 N N . ALA A 1 92 ? 15.120 -7.121 5.062 1.00 92.62 92 ALA A N 1
ATOM 682 C CA . ALA A 1 92 ? 15.735 -7.900 6.133 1.00 92.62 92 ALA A CA 1
ATOM 683 C C . ALA A 1 92 ? 15.254 -7.467 7.530 1.00 92.62 92 ALA A C 1
ATOM 685 O O . ALA A 1 92 ? 15.068 -8.312 8.406 1.00 92.62 92 ALA A O 1
ATOM 686 N N . HIS A 1 93 ? 15.020 -6.169 7.743 1.00 92.31 93 HIS A N 1
ATOM 687 C CA . HIS A 1 93 ? 14.527 -5.632 9.009 1.00 92.31 93 HIS A CA 1
ATOM 688 C C . HIS A 1 93 ? 13.158 -6.210 9.376 1.00 92.31 93 HIS A C 1
ATOM 690 O O . HIS A 1 93 ? 13.028 -6.853 10.421 1.00 92.31 93 HIS A O 1
ATOM 696 N N . VAL A 1 94 ? 12.159 -6.065 8.497 1.00 94.88 94 VAL A N 1
ATOM 697 C CA . VAL A 1 94 ? 10.821 -6.616 8.756 1.00 94.88 94 VAL A CA 1
ATOM 698 C C . VAL A 1 94 ? 10.844 -8.148 8.779 1.00 94.88 94 VAL A C 1
ATOM 700 O O . VAL A 1 94 ? 10.213 -8.759 9.645 1.00 94.88 94 VAL A O 1
ATOM 703 N N . GLY A 1 95 ? 11.639 -8.774 7.903 1.00 95.81 95 GLY A N 1
ATOM 704 C CA . GLY A 1 95 ? 11.847 -10.221 7.876 1.00 95.81 95 GLY A CA 1
ATOM 705 C C . GLY A 1 95 ? 12.407 -10.758 9.195 1.00 95.81 95 GLY A C 1
ATOM 706 O O . GLY A 1 95 ? 11.982 -11.814 9.659 1.00 95.81 95 GLY A O 1
ATOM 707 N N . SER A 1 96 ? 13.280 -10.005 9.874 1.00 94.06 96 SER A N 1
ATOM 708 C CA . SER A 1 96 ? 13.843 -10.402 11.172 1.00 94.06 96 SER A CA 1
ATOM 709 C C . SER A 1 96 ? 12.805 -10.457 12.300 1.00 94.06 96 SER A C 1
ATOM 711 O O . SER A 1 96 ? 12.900 -11.326 13.169 1.00 94.06 96 SER A O 1
ATOM 713 N N . TYR A 1 97 ? 11.787 -9.588 12.272 1.00 92.50 97 TYR A N 1
ATOM 714 C CA . TYR A 1 97 ? 10.678 -9.631 13.231 1.00 92.50 97 TYR A CA 1
ATOM 715 C C . TYR A 1 97 ? 9.718 -10.790 12.960 1.00 92.50 97 TYR A C 1
ATOM 717 O O . TYR A 1 97 ? 9.163 -11.356 13.902 1.00 92.50 97 TYR A O 1
ATOM 725 N N . ILE A 1 98 ? 9.522 -11.141 11.686 1.00 94.94 98 ILE A N 1
ATOM 726 C CA . ILE A 1 98 ? 8.650 -12.247 11.266 1.00 94.94 98 ILE A CA 1
ATOM 727 C C . ILE A 1 98 ? 9.325 -13.601 11.547 1.00 94.94 98 ILE A C 1
ATOM 729 O O . ILE A 1 98 ? 8.693 -14.529 12.061 1.00 94.94 98 ILE A O 1
ATOM 733 N N . GLY A 1 99 ? 10.613 -13.721 11.219 1.00 93.38 99 GLY A N 1
ATOM 734 C CA . GLY A 1 99 ? 11.395 -14.945 11.360 1.00 93.38 99 GLY A CA 1
ATOM 735 C C . GLY A 1 99 ? 10.745 -16.148 10.667 1.00 93.38 99 GLY A C 1
ATOM 736 O O . GLY A 1 99 ? 10.151 -16.043 9.598 1.00 93.38 99 GLY A O 1
ATOM 737 N N . ASN A 1 100 ? 10.807 -17.314 11.314 1.00 94.06 100 ASN A N 1
ATOM 738 C CA . ASN A 1 100 ? 10.243 -18.567 10.793 1.00 94.06 100 ASN A CA 1
ATOM 739 C C . ASN A 1 100 ? 8.727 -18.713 11.042 1.00 94.06 100 ASN A C 1
ATOM 741 O O . ASN A 1 100 ? 8.216 -19.832 11.052 1.00 94.06 100 ASN A O 1
ATOM 745 N N . HIS A 1 101 ? 8.014 -17.614 11.300 1.00 93.88 101 HIS A N 1
ATOM 746 C CA . HIS A 1 101 ? 6.600 -17.624 11.691 1.00 93.88 101 HIS A CA 1
ATOM 747 C C . HIS A 1 101 ? 5.694 -16.914 10.681 1.00 93.88 101 HIS A C 1
ATOM 749 O O . HIS A 1 101 ? 4.625 -16.418 11.047 1.00 93.88 101 HIS A O 1
ATOM 755 N N . ALA A 1 102 ? 6.111 -16.839 9.414 1.00 95.06 102 ALA A N 1
ATOM 756 C CA . ALA A 1 102 ? 5.335 -16.214 8.343 1.00 95.06 102 ALA A CA 1
ATOM 757 C C . ALA A 1 102 ? 3.905 -16.784 8.240 1.00 95.06 102 ALA A C 1
ATOM 759 O O . ALA A 1 102 ? 2.948 -16.028 8.100 1.00 95.06 102 ALA A O 1
ATOM 760 N N . ASP A 1 103 ? 3.739 -18.096 8.439 1.00 93.31 103 ASP A N 1
ATOM 761 C CA . ASP A 1 103 ? 2.455 -18.813 8.414 1.00 93.31 103 ASP A CA 1
ATOM 762 C C . ASP A 1 103 ? 1.453 -18.348 9.484 1.00 93.31 103 ASP A C 1
ATOM 764 O O . ASP A 1 103 ? 0.250 -18.594 9.377 1.00 93.31 103 ASP A O 1
ATOM 768 N N . ARG A 1 104 ? 1.943 -17.679 10.531 1.00 91.88 104 ARG A N 1
ATOM 769 C CA . ARG A 1 104 ? 1.141 -17.226 11.670 1.00 91.88 104 ARG A CA 1
ATOM 770 C C . ARG A 1 104 ? 1.300 -15.744 11.961 1.00 91.88 104 ARG A C 1
ATOM 772 O O . ARG A 1 104 ? 0.815 -15.298 12.997 1.00 91.88 104 ARG A O 1
ATOM 779 N N . THR A 1 105 ? 1.940 -14.983 11.081 1.00 92.69 105 THR A N 1
ATOM 780 C CA . THR A 1 105 ? 2.177 -13.552 11.286 1.00 92.69 105 THR A CA 1
ATOM 781 C C . THR A 1 105 ? 1.248 -12.711 10.424 1.00 92.69 105 THR A C 1
ATOM 783 O O . THR A 1 105 ? 0.965 -13.034 9.275 1.00 92.69 105 THR A O 1
ATOM 786 N N . VAL A 1 106 ? 0.786 -11.599 10.988 1.00 93.50 106 VAL A N 1
ATOM 787 C CA . VAL A 1 106 ? 0.187 -10.486 10.255 1.00 93.50 106 VAL A CA 1
ATOM 788 C C . VAL A 1 106 ? 0.997 -9.239 10.585 1.00 93.50 106 VAL A C 1
ATOM 790 O O . VAL A 1 106 ? 1.162 -8.891 11.758 1.00 93.50 106 VAL A O 1
ATOM 793 N N . VAL A 1 107 ? 1.483 -8.529 9.568 1.00 96.12 107 VAL A N 1
ATOM 794 C CA . VAL A 1 107 ? 2.103 -7.213 9.784 1.00 96.12 107 VAL A CA 1
ATOM 795 C C . VAL A 1 107 ? 0.990 -6.188 9.926 1.00 96.12 107 VAL A C 1
ATOM 797 O O . VAL A 1 107 ? 0.469 -5.655 8.947 1.00 96.12 107 VAL A O 1
ATOM 800 N N . THR A 1 108 ? 0.543 -5.979 11.162 1.00 94.19 108 THR A N 1
ATOM 801 C CA . THR A 1 108 ? -0.642 -5.168 11.456 1.00 94.19 108 THR A CA 1
ATOM 802 C C . THR A 1 108 ? -0.382 -3.672 11.373 1.00 94.19 108 THR A C 1
ATOM 804 O O . THR A 1 108 ? -1.345 -2.907 11.370 1.00 94.19 108 THR A O 1
ATOM 807 N N . GLU A 1 109 ? 0.877 -3.246 11.298 1.00 94.19 109 GLU A N 1
ATOM 808 C CA . GLU A 1 109 ? 1.233 -1.867 10.992 1.00 94.19 109 GLU A CA 1
ATOM 809 C C . GLU A 1 109 ? 2.547 -1.788 10.219 1.00 94.19 109 GLU A C 1
ATOM 811 O O . GLU A 1 109 ? 3.576 -2.274 10.680 1.00 94.19 109 GLU A O 1
ATOM 816 N N . TRP A 1 110 ? 2.502 -1.121 9.074 1.00 96.38 110 TRP A N 1
ATOM 817 C CA . TRP A 1 110 ? 3.663 -0.605 8.361 1.00 96.38 110 TRP A CA 1
ATOM 818 C C . TRP A 1 110 ? 3.212 0.565 7.488 1.00 96.38 110 TRP A C 1
ATOM 820 O O . TRP A 1 110 ? 2.038 0.646 7.112 1.00 96.38 110 TRP A O 1
ATOM 830 N N . GLY A 1 111 ? 4.101 1.503 7.177 1.00 94.69 111 GLY A N 1
ATOM 831 C CA . GLY A 1 111 ? 3.710 2.635 6.341 1.00 94.69 111 GLY A CA 1
ATOM 832 C C . GLY A 1 111 ? 4.706 3.782 6.288 1.00 94.69 111 GLY A C 1
ATOM 833 O O . GLY A 1 111 ? 5.657 3.863 7.064 1.00 94.69 111 GLY A O 1
ATOM 834 N N . GLY A 1 112 ? 4.465 4.680 5.339 1.00 93.38 112 GLY A N 1
ATOM 835 C CA . GLY A 1 112 ? 5.335 5.797 4.998 1.00 93.38 112 GLY A CA 1
ATOM 836 C C . GLY A 1 112 ? 4.515 7.036 4.640 1.00 93.38 112 GLY A C 1
ATOM 837 O O . GLY A 1 112 ? 3.292 7.007 4.654 1.00 93.38 112 GLY A O 1
ATOM 838 N N . PRO A 1 113 ? 5.147 8.166 4.332 1.00 94.50 113 PRO A N 1
ATOM 839 C CA . PRO A 1 113 ? 4.422 9.354 3.910 1.00 94.50 113 PRO A CA 1
ATOM 840 C C . PRO A 1 113 ? 3.747 9.139 2.549 1.00 94.50 113 PRO A C 1
ATOM 842 O O . PRO A 1 113 ? 4.370 8.693 1.590 1.00 94.50 113 PRO A O 1
ATOM 845 N N . MET A 1 114 ? 2.468 9.470 2.443 1.00 96.62 114 MET A N 1
ATOM 846 C CA . MET A 1 114 ? 1.712 9.400 1.189 1.00 96.62 114 MET A CA 1
ATOM 847 C C . MET A 1 114 ? 1.603 10.779 0.544 1.00 96.62 114 MET A C 1
ATOM 849 O O . MET A 1 114 ? 1.733 10.906 -0.671 1.00 96.62 114 MET A O 1
ATOM 853 N N . GLY A 1 115 ? 1.405 11.815 1.355 1.00 95.62 115 GLY A N 1
ATOM 854 C CA . GLY A 1 115 ? 1.419 13.208 0.926 1.00 95.62 115 GLY A CA 1
ATOM 855 C C . GLY A 1 115 ? 2.743 13.908 1.239 1.00 95.62 115 GLY A C 1
ATOM 856 O O . GLY A 1 115 ? 3.621 13.321 1.871 1.00 95.62 115 GLY A O 1
ATOM 857 N N . PRO A 1 116 ? 2.879 15.180 0.832 1.00 93.50 116 PRO A N 1
ATOM 858 C CA . PRO A 1 116 ? 3.986 16.019 1.265 1.00 93.50 116 PRO A CA 1
ATOM 859 C C . PRO A 1 116 ? 3.875 16.335 2.761 1.00 93.50 116 PRO A C 1
ATOM 861 O O . PRO A 1 116 ? 2.776 16.405 3.320 1.00 93.50 116 PRO A O 1
ATOM 864 N N . GLY A 1 117 ? 5.008 16.563 3.415 1.00 90.19 117 GLY A N 1
ATOM 865 C CA . GLY A 1 117 ? 5.036 16.900 4.835 1.00 90.19 117 GLY A CA 1
ATOM 866 C C . GLY A 1 117 ? 6.443 17.127 5.357 1.00 90.19 117 GLY A C 1
ATOM 867 O O . GLY A 1 117 ? 7.390 17.263 4.589 1.00 90.19 117 GLY A O 1
ATOM 868 N N . SER A 1 118 ? 6.592 17.198 6.679 1.00 84.75 118 SER A N 1
ATOM 869 C CA . SER A 1 118 ? 7.890 17.488 7.285 1.00 84.75 118 SER A CA 1
ATOM 870 C C . SER A 1 118 ? 8.214 16.603 8.474 1.00 84.75 118 SER A C 1
ATOM 872 O O . SER A 1 118 ? 7.334 16.207 9.241 1.00 84.75 118 SER A O 1
ATOM 874 N N . LYS A 1 119 ? 9.504 16.300 8.633 1.00 75.00 119 LYS A N 1
ATOM 875 C CA . LYS A 1 119 ? 10.047 15.533 9.758 1.00 75.00 119 LYS A CA 1
ATOM 876 C C . LYS A 1 119 ? 11.426 16.082 10.109 1.00 75.00 119 LYS A C 1
ATOM 878 O O . LYS A 1 119 ? 12.246 16.281 9.221 1.00 75.00 119 LYS A O 1
ATOM 883 N N . TYR A 1 120 ? 11.669 16.346 11.394 1.00 78.69 120 TYR A N 1
ATOM 884 C CA . TYR A 1 120 ? 12.951 16.864 11.904 1.00 78.69 120 TYR A CA 1
ATOM 885 C C . TYR A 1 120 ? 13.482 18.103 11.153 1.00 78.69 120 TYR A C 1
ATOM 887 O O . TYR A 1 120 ? 14.678 18.234 10.923 1.00 78.69 120 TYR A O 1
ATOM 895 N N . GLY A 1 121 ? 12.584 19.010 10.749 1.00 81.44 121 GLY A N 1
ATOM 896 C CA . GLY A 1 121 ? 12.939 20.231 10.014 1.00 81.44 121 GLY A CA 1
ATOM 897 C C . GLY A 1 121 ? 13.185 20.043 8.512 1.00 81.44 121 GLY A C 1
ATOM 898 O O . GLY A 1 121 ? 13.420 21.028 7.820 1.00 81.44 121 GLY A O 1
ATOM 899 N N . VAL A 1 122 ? 13.084 18.817 7.992 1.00 79.62 122 VAL A N 1
ATOM 900 C CA . VAL A 1 122 ? 13.194 18.510 6.559 1.00 79.62 122 VAL A CA 1
ATOM 901 C C . VAL A 1 122 ? 11.799 18.432 5.946 1.00 79.62 122 VAL A C 1
ATOM 903 O O . VAL A 1 122 ? 10.932 17.740 6.484 1.00 79.62 122 VAL A O 1
ATOM 906 N N . GLN A 1 123 ? 11.588 19.141 4.835 1.00 86.69 123 GLN A N 1
ATOM 907 C CA . GLN A 1 123 ? 10.381 19.043 4.009 1.00 86.69 123 GLN A CA 1
ATOM 908 C C . GLN A 1 123 ? 10.549 17.932 2.974 1.00 86.69 123 GLN A C 1
ATOM 910 O O . GLN A 1 123 ? 11.624 17.774 2.399 1.00 86.69 123 GLN A O 1
ATOM 915 N N . TRP A 1 124 ? 9.477 17.190 2.741 1.00 85.12 124 TRP A N 1
ATOM 916 C CA . TRP A 1 124 ? 9.416 16.076 1.810 1.00 85.12 124 TRP A CA 1
ATOM 917 C C . TRP A 1 124 ? 8.294 16.326 0.812 1.00 85.12 124 TRP A C 1
ATOM 919 O O . TRP A 1 124 ? 7.143 16.540 1.202 1.00 85.12 124 TRP A O 1
ATOM 929 N N . ASP A 1 125 ? 8.646 16.269 -0.465 1.00 88.94 125 ASP A N 1
ATOM 930 C CA . ASP A 1 125 ? 7.693 16.244 -1.568 1.00 88.94 125 ASP A CA 1
ATOM 931 C C . ASP A 1 125 ? 7.005 14.870 -1.668 1.00 88.94 125 ASP A C 1
ATOM 933 O O . ASP A 1 125 ? 7.447 13.905 -1.033 1.00 88.94 125 ASP A O 1
ATOM 937 N N . PRO A 1 126 ? 5.919 14.743 -2.456 1.00 89.38 126 PRO A N 1
ATOM 938 C CA . PRO A 1 126 ? 5.320 13.445 -2.734 1.00 89.38 126 PRO A CA 1
ATOM 939 C C . PRO A 1 126 ? 6.350 12.468 -3.313 1.00 89.38 126 PRO A C 1
ATOM 941 O O . PRO A 1 126 ? 7.078 12.794 -4.250 1.00 89.38 126 PRO A O 1
ATOM 944 N N . ILE A 1 127 ? 6.386 11.254 -2.768 1.00 91.44 127 ILE A N 1
ATOM 945 C CA . ILE A 1 127 ? 7.328 10.208 -3.177 1.00 91.44 127 ILE A CA 1
ATOM 946 C C . ILE A 1 127 ? 6.654 9.283 -4.192 1.00 91.44 127 ILE A C 1
ATOM 948 O O . ILE A 1 127 ? 5.545 8.800 -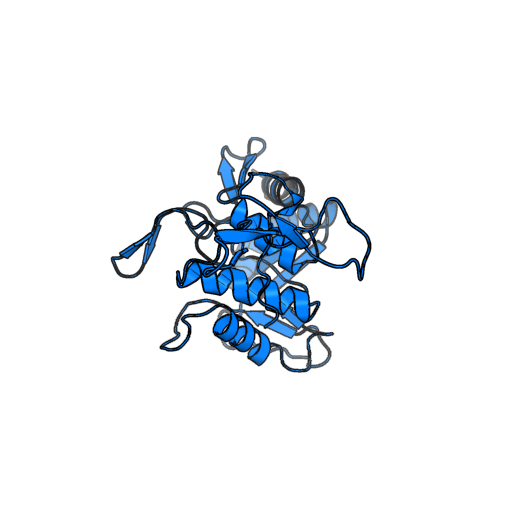3.951 1.00 91.44 127 ILE A O 1
ATOM 952 N N . ASP A 1 128 ? 7.331 9.010 -5.309 1.00 92.94 128 ASP A N 1
ATOM 953 C CA . ASP A 1 128 ? 6.936 7.944 -6.233 1.00 92.94 128 ASP A CA 1
ATOM 954 C C . ASP A 1 128 ? 7.560 6.614 -5.797 1.00 92.94 128 ASP A C 1
ATOM 956 O O . ASP A 1 128 ? 8.748 6.353 -5.983 1.00 92.94 128 ASP A O 1
ATOM 960 N N . TYR A 1 129 ? 6.731 5.749 -5.222 1.00 94.56 129 TYR A N 1
ATOM 961 C CA . TYR A 1 129 ? 7.116 4.420 -4.752 1.00 94.56 129 TYR A CA 1
ATOM 962 C C . TYR A 1 129 ? 7.270 3.385 -5.880 1.00 94.56 129 TYR A C 1
ATOM 964 O O . TYR A 1 129 ? 7.746 2.264 -5.650 1.00 94.56 129 TYR A O 1
ATOM 972 N N . SER A 1 130 ? 6.901 3.742 -7.112 1.00 90.06 130 SER A N 1
ATOM 973 C CA . SER A 1 130 ? 7.009 2.860 -8.280 1.00 90.06 130 SER A CA 1
ATOM 974 C C . SER A 1 130 ? 8.456 2.708 -8.735 1.00 90.06 130 SER A C 1
ATOM 976 O O . SER A 1 130 ? 8.818 1.679 -9.303 1.00 90.06 130 SER A O 1
ATOM 978 N N . VAL A 1 131 ? 9.320 3.679 -8.432 1.00 86.19 131 VAL A N 1
ATOM 979 C CA . VAL A 1 131 ? 10.700 3.727 -8.928 1.00 86.19 131 VAL A CA 1
ATOM 980 C C . VAL A 1 131 ? 11.713 3.631 -7.779 1.00 86.19 131 VAL A C 1
ATOM 982 O O . VAL A 1 131 ? 11.472 4.199 -6.712 1.00 86.19 131 VAL A O 1
ATOM 985 N N . PRO A 1 132 ? 12.832 2.895 -7.939 1.00 83.31 132 PRO A N 1
ATOM 986 C CA . PRO A 1 132 ? 13.949 3.001 -7.005 1.00 83.31 132 PRO A CA 1
ATOM 987 C C . PRO A 1 132 ? 14.482 4.436 -7.023 1.00 83.31 132 PRO A C 1
ATOM 989 O O . PRO A 1 132 ? 14.679 5.001 -8.101 1.00 83.31 132 PRO A O 1
ATOM 992 N N . SER A 1 133 ? 14.709 5.027 -5.852 1.00 78.62 133 SER A N 1
ATOM 993 C CA . SER A 1 133 ? 15.194 6.413 -5.760 1.00 78.62 133 SER A CA 1
ATOM 994 C C . SER A 1 133 ? 16.295 6.635 -4.726 1.00 78.62 133 SER A C 1
ATOM 996 O O . SER A 1 133 ? 16.892 7.709 -4.737 1.00 78.62 133 SER A O 1
ATOM 998 N N . GLY A 1 134 ? 16.579 5.667 -3.845 1.00 75.56 134 GLY A N 1
ATOM 999 C CA . GLY A 1 134 ? 17.509 5.869 -2.727 1.00 75.56 134 GLY A CA 1
ATOM 1000 C C . GLY A 1 134 ? 16.936 6.754 -1.612 1.00 75.56 134 GLY A C 1
ATOM 1001 O O . GLY A 1 134 ? 17.649 7.160 -0.698 1.00 75.56 134 GLY A O 1
ATOM 1002 N N . SER A 1 135 ? 15.659 7.145 -1.710 1.00 82.81 135 SER A N 1
ATOM 1003 C CA . SER A 1 135 ? 14.968 7.856 -0.639 1.00 82.81 135 SER A CA 1
ATOM 1004 C C . SER A 1 135 ? 14.636 6.874 0.474 1.00 82.81 135 SER A C 1
ATOM 1006 O O . SER A 1 135 ? 14.004 5.855 0.207 1.00 82.81 135 SER A O 1
ATOM 1008 N N . LEU A 1 136 ? 14.946 7.238 1.722 1.00 86.38 136 LEU A N 1
ATOM 1009 C CA . LEU A 1 136 ? 14.638 6.463 2.931 1.00 86.38 136 LEU A CA 1
ATOM 1010 C C . LEU A 1 136 ? 13.243 5.822 2.892 1.00 86.38 136 LEU A C 1
ATOM 1012 O O . LEU A 1 136 ? 13.078 4.632 3.134 1.00 86.38 136 LEU A O 1
ATOM 1016 N N . PHE A 1 137 ? 12.220 6.623 2.588 1.00 89.69 137 PHE A N 1
ATOM 1017 C CA . PHE A 1 137 ? 10.841 6.146 2.567 1.00 89.69 137 PHE A CA 1
ATOM 1018 C C . PHE A 1 137 ? 10.528 5.304 1.334 1.00 89.69 137 PHE A C 1
ATOM 1020 O O . PHE A 1 137 ? 9.739 4.364 1.435 1.00 89.69 137 PHE A O 1
ATOM 1027 N N . ALA A 1 138 ? 11.120 5.633 0.182 1.00 90.75 138 ALA A N 1
ATOM 1028 C CA . ALA A 1 138 ? 10.943 4.834 -1.020 1.00 90.75 138 ALA A CA 1
ATOM 1029 C C . ALA A 1 138 ? 11.520 3.438 -0.805 1.00 90.75 138 ALA A C 1
ATOM 1031 O O . ALA A 1 138 ? 10.809 2.454 -0.990 1.00 90.75 138 ALA A O 1
ATOM 1032 N N . ASP A 1 139 ? 12.757 3.363 -0.333 1.00 90.81 139 ASP A N 1
ATOM 1033 C CA . ASP A 1 139 ? 13.446 2.107 -0.078 1.00 90.81 139 ASP A CA 1
ATOM 1034 C C . ASP A 1 139 ? 12.726 1.294 1.003 1.00 90.81 139 ASP A C 1
ATOM 1036 O O . ASP A 1 139 ? 12.520 0.095 0.832 1.00 90.81 139 ASP A O 1
ATOM 1040 N N . TYR A 1 140 ? 12.216 1.960 2.043 1.00 93.88 140 TYR A N 1
ATOM 1041 C CA . TYR A 1 140 ? 11.360 1.350 3.058 1.00 93.88 140 TYR A CA 1
ATOM 1042 C C . TYR A 1 140 ? 10.100 0.696 2.474 1.00 93.88 140 TYR A C 1
ATOM 1044 O O . TYR A 1 140 ? 9.899 -0.511 2.606 1.00 93.88 140 TYR A O 1
ATOM 1052 N N . ILE A 1 141 ? 9.240 1.471 1.802 1.00 95.75 141 ILE A N 1
ATOM 1053 C CA . ILE A 1 141 ? 7.965 0.963 1.272 1.00 95.75 141 ILE A CA 1
ATOM 1054 C C . ILE A 1 141 ? 8.206 -0.136 0.233 1.00 95.75 141 ILE A C 1
ATOM 1056 O O . ILE A 1 141 ? 7.473 -1.129 0.185 1.00 95.75 141 ILE A O 1
ATOM 1060 N N . ARG A 1 142 ? 9.227 0.026 -0.610 1.00 94.88 142 ARG A N 1
ATOM 1061 C CA . ARG A 1 142 ? 9.561 -0.925 -1.671 1.00 94.88 142 ARG A CA 1
ATOM 1062 C C . ARG A 1 142 ? 10.137 -2.223 -1.096 1.00 94.88 142 ARG A C 1
ATOM 1064 O O . ARG A 1 142 ? 9.643 -3.285 -1.473 1.00 94.88 142 ARG A O 1
ATOM 1071 N N . GLY A 1 143 ? 11.071 -2.131 -0.149 1.00 94.62 143 GLY A N 1
ATOM 1072 C CA . GLY A 1 143 ? 11.683 -3.267 0.543 1.00 94.62 143 GLY A CA 1
ATOM 1073 C C . GLY A 1 143 ? 10.682 -4.064 1.374 1.00 94.62 143 GLY A C 1
ATOM 1074 O O . GLY A 1 143 ? 10.508 -5.260 1.148 1.00 94.62 143 GLY A O 1
ATOM 1075 N N . VAL A 1 144 ? 9.933 -3.395 2.259 1.00 96.81 144 VAL A N 1
ATOM 1076 C CA . VAL A 1 144 ? 8.914 -4.052 3.094 1.00 96.81 144 VAL A CA 1
ATOM 1077 C C . VAL A 1 144 ? 7.840 -4.707 2.227 1.00 96.81 144 VAL A C 1
ATOM 1079 O O . VAL A 1 144 ? 7.529 -5.877 2.421 1.00 96.81 144 VAL A O 1
ATOM 1082 N N . SER A 1 145 ? 7.302 -4.012 1.216 1.00 97.69 145 SER A N 1
ATOM 1083 C CA . SER A 1 145 ? 6.286 -4.622 0.342 1.00 97.69 145 SER A CA 1
ATOM 1084 C C . SER A 1 145 ? 6.798 -5.850 -0.421 1.00 97.69 145 SER A C 1
ATOM 1086 O O . SER A 1 145 ? 6.031 -6.790 -0.634 1.00 97.69 145 SER A O 1
ATOM 1088 N N . ALA A 1 146 ? 8.074 -5.864 -0.821 1.00 96.25 146 ALA A N 1
ATOM 1089 C CA . ALA A 1 146 ? 8.697 -7.012 -1.474 1.00 96.25 146 ALA A CA 1
ATOM 1090 C C . ALA A 1 146 ? 8.873 -8.197 -0.526 1.00 96.25 146 ALA A C 1
ATOM 1092 O O . ALA A 1 146 ? 8.498 -9.309 -0.898 1.00 96.25 146 ALA A O 1
ATOM 1093 N N . GLU A 1 147 ? 9.349 -7.957 0.695 1.00 97.69 147 GLU A N 1
ATOM 1094 C CA . GLU A 1 147 ? 9.522 -9.012 1.694 1.00 97.69 147 GLU A CA 1
ATOM 1095 C C . GLU A 1 147 ? 8.182 -9.647 2.076 1.00 97.69 147 GLU A C 1
ATOM 1097 O O . GLU A 1 147 ? 8.032 -10.866 2.048 1.00 97.69 147 GLU A O 1
ATOM 1102 N N . LEU A 1 148 ? 7.160 -8.828 2.351 1.00 98.25 148 LEU A N 1
ATOM 1103 C CA . LEU A 1 148 ? 5.830 -9.325 2.716 1.00 98.25 148 LEU A CA 1
ATOM 1104 C C . LEU A 1 148 ? 5.212 -10.177 1.608 1.00 98.25 148 LEU A C 1
ATOM 1106 O O . LEU A 1 148 ? 4.624 -11.224 1.892 1.00 98.25 148 LEU A O 1
ATOM 1110 N N . ARG A 1 149 ? 5.403 -9.770 0.347 1.00 97.81 149 ARG A N 1
ATOM 1111 C CA . ARG A 1 149 ? 5.008 -10.577 -0.809 1.00 97.81 149 ARG A CA 1
ATOM 1112 C C . ARG A 1 149 ? 5.777 -11.896 -0.851 1.00 97.81 149 ARG A C 1
ATOM 1114 O O . ARG A 1 149 ? 5.161 -12.939 -1.048 1.00 97.81 149 ARG A O 1
ATOM 1121 N N . GLY A 1 150 ? 7.102 -11.842 -0.707 1.00 97.12 150 GLY A N 1
ATOM 1122 C CA . GLY A 1 150 ? 7.983 -13.009 -0.778 1.00 97.12 150 GLY A CA 1
ATOM 1123 C C . GLY A 1 150 ? 7.667 -14.052 0.293 1.00 97.12 150 GLY A C 1
ATOM 1124 O O . GLY A 1 150 ? 7.612 -15.242 -0.006 1.00 97.12 150 GLY A O 1
ATOM 1125 N N . LEU A 1 151 ? 7.376 -13.598 1.513 1.00 97.06 151 LEU A N 1
ATOM 1126 C CA . LEU A 1 151 ? 6.992 -14.448 2.640 1.00 97.06 151 LEU A CA 1
ATOM 1127 C C . LEU A 1 151 ? 5.518 -14.888 2.602 1.00 97.06 151 LEU A C 1
ATOM 1129 O O . LEU A 1 151 ? 5.131 -15.775 3.361 1.00 97.06 151 LEU A O 1
ATOM 1133 N N . GLY A 1 152 ? 4.685 -14.274 1.755 1.00 96.81 152 GLY A N 1
ATOM 1134 C CA . GLY A 1 152 ? 3.244 -14.540 1.704 1.00 96.81 152 GLY A CA 1
ATOM 1135 C C . GLY A 1 152 ? 2.493 -14.079 2.959 1.00 96.81 152 GLY A C 1
ATOM 1136 O O . GLY A 1 152 ? 1.498 -14.692 3.343 1.00 96.81 152 GLY A O 1
ATOM 1137 N N . VAL A 1 153 ? 2.973 -13.018 3.614 1.00 95.75 153 VAL A N 1
ATOM 1138 C CA . VAL A 1 153 ? 2.441 -12.523 4.891 1.00 95.75 153 VAL A CA 1
ATOM 1139 C C . VAL A 1 153 ? 1.382 -11.448 4.656 1.00 95.75 153 VAL A C 1
ATOM 1141 O O . VAL A 1 153 ? 1.616 -10.445 3.982 1.00 95.75 153 VAL A O 1
ATOM 1144 N N . GLY A 1 154 ? 0.209 -11.625 5.270 1.00 95.06 154 GLY A N 1
ATOM 1145 C CA . GLY A 1 154 ? -0.847 -10.615 5.251 1.00 95.06 154 GLY A CA 1
ATOM 1146 C C . GLY A 1 154 ? -0.437 -9.349 6.006 1.00 95.06 154 GLY A C 1
ATOM 1147 O O . GLY A 1 154 ? 0.230 -9.414 7.042 1.00 95.06 154 GLY A O 1
ATOM 1148 N N . SER A 1 155 ? -0.849 -8.178 5.517 1.00 96.44 155 SER A N 1
ATOM 1149 C CA . SER A 1 155 ? -0.448 -6.910 6.129 1.00 96.44 155 SER A CA 1
ATOM 1150 C C . SER A 1 155 ? -1.487 -5.795 6.052 1.00 96.44 155 SER A C 1
ATOM 1152 O O . SER A 1 155 ? -2.402 -5.814 5.224 1.00 96.44 155 SER A O 1
ATOM 1154 N N . VAL A 1 156 ? -1.324 -4.804 6.930 1.00 97.00 156 VAL A N 1
ATOM 1155 C CA . VAL A 1 156 ? -2.170 -3.615 7.032 1.00 97.00 156 VAL A CA 1
ATOM 1156 C C . VAL A 1 156 ? -1.307 -2.360 6.961 1.00 97.00 156 VAL A C 1
ATOM 1158 O O . VAL A 1 156 ? -0.461 -2.121 7.821 1.00 97.00 156 VAL A O 1
ATOM 1161 N N . TYR A 1 157 ? -1.588 -1.522 5.965 1.00 97.56 157 TYR A N 1
ATOM 1162 C CA . TYR A 1 157 ? -0.981 -0.204 5.852 1.00 97.56 157 TYR A CA 1
ATOM 1163 C C . TYR A 1 157 ? -1.510 0.757 6.924 1.00 97.56 157 TYR A C 1
ATOM 1165 O O . TYR A 1 157 ? -2.723 0.823 7.167 1.00 97.56 157 TYR A O 1
ATOM 1173 N N . TRP A 1 158 ? -0.622 1.556 7.515 1.00 95.12 158 TRP A N 1
ATOM 1174 C CA . TRP A 1 158 ? -0.980 2.508 8.556 1.00 95.12 158 TRP A CA 1
ATOM 1175 C C . TRP A 1 158 ? -0.495 3.949 8.305 1.00 95.12 158 TRP A C 1
ATOM 1177 O O . TRP A 1 158 ? 0.697 4.158 8.082 1.00 95.12 158 TRP A O 1
ATOM 1187 N N . PRO A 1 159 ? -1.383 4.957 8.463 1.00 95.62 159 PRO A N 1
ATOM 1188 C CA . PRO A 1 159 ? -2.835 4.851 8.616 1.00 95.62 159 PRO A CA 1
ATOM 1189 C C . PRO A 1 159 ? -3.553 4.773 7.256 1.00 95.62 159 PRO A C 1
ATOM 1191 O O . PRO A 1 159 ? -3.224 5.487 6.313 1.00 95.62 159 PRO A O 1
ATOM 1194 N N . GLY A 1 160 ? -4.611 3.960 7.166 1.00 96.31 160 GLY A N 1
ATOM 1195 C CA . GLY A 1 160 ? -5.507 3.980 6.001 1.00 96.31 160 GLY A CA 1
ATOM 1196 C C . GLY A 1 160 ? -6.255 5.314 5.854 1.00 96.31 160 GLY A C 1
ATOM 1197 O O . GLY A 1 160 ? -6.417 5.820 4.744 1.00 96.31 160 GLY A O 1
ATOM 1198 N N . LEU A 1 161 ? -6.670 5.900 6.983 1.00 96.31 161 LEU A N 1
ATOM 1199 C CA .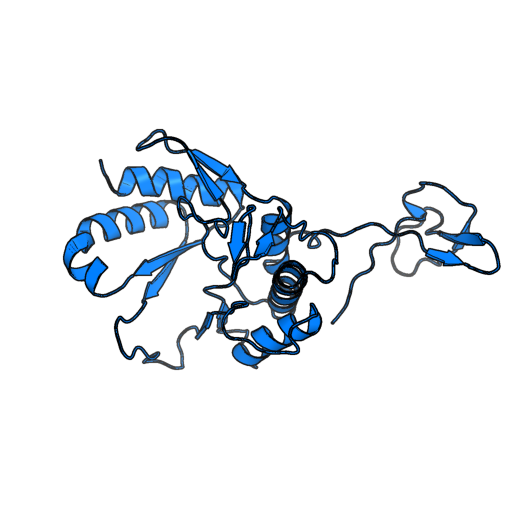 LEU A 1 161 ? -7.239 7.243 7.075 1.00 96.31 161 LEU A CA 1
ATOM 1200 C C . LEU A 1 161 ? -6.886 7.882 8.428 1.00 96.31 161 LEU A C 1
ATOM 1202 O O . LEU A 1 161 ? -7.235 7.336 9.476 1.00 96.31 161 LEU A O 1
ATOM 1206 N N . ARG A 1 162 ? -6.257 9.058 8.411 1.00 95.50 162 ARG A N 1
ATOM 1207 C CA . ARG A 1 162 ? -6.146 9.970 9.558 1.00 95.50 162 ARG A CA 1
ATOM 1208 C C . ARG A 1 162 ? -6.130 11.411 9.051 1.00 95.50 162 ARG A C 1
ATOM 1210 O O . ARG A 1 162 ? -5.278 11.778 8.249 1.00 95.50 162 ARG A O 1
ATOM 1217 N N . ASP A 1 163 ? -7.082 12.225 9.501 1.00 94.38 163 ASP A N 1
ATOM 1218 C CA . ASP A 1 163 ? -7.190 13.607 9.026 1.00 94.38 163 ASP A CA 1
ATOM 1219 C C . ASP A 1 163 ? -5.949 14.428 9.390 1.00 94.38 163 ASP A C 1
ATOM 1221 O O . ASP A 1 163 ? -5.461 14.362 10.519 1.00 94.38 163 ASP A O 1
ATOM 1225 N N . GLY A 1 164 ? -5.464 15.223 8.433 1.00 92.50 164 GLY A N 1
ATOM 1226 C CA . GLY A 1 164 ? -4.282 16.070 8.612 1.00 92.50 164 GLY A CA 1
ATOM 1227 C C . GLY A 1 164 ? -2.957 15.306 8.702 1.00 92.50 164 GLY A C 1
ATOM 1228 O O . GLY A 1 164 ? -1.928 15.925 8.955 1.00 92.50 164 GLY A O 1
ATOM 1229 N N . ASP A 1 165 ? -2.962 13.987 8.494 1.00 94.31 165 ASP A N 1
ATOM 1230 C CA . ASP A 1 165 ? -1.761 13.160 8.533 1.00 94.31 165 ASP A CA 1
ATOM 1231 C C . ASP A 1 165 ? -1.241 12.885 7.120 1.00 94.31 165 ASP A C 1
ATOM 1233 O O . ASP A 1 165 ? -1.890 12.222 6.310 1.00 94.31 165 ASP A O 1
ATOM 1237 N N . TRP A 1 166 ? -0.035 13.363 6.832 1.00 94.19 166 TRP A N 1
ATOM 1238 C CA . TRP A 1 166 ? 0.657 13.110 5.572 1.00 94.19 166 TRP A CA 1
ATOM 1239 C C . TRP A 1 166 ? 1.009 11.631 5.330 1.00 94.19 166 TRP A C 1
ATOM 1241 O O . TRP A 1 166 ? 1.267 11.270 4.186 1.00 94.19 166 TRP A O 1
ATOM 1251 N N . TYR A 1 167 ? 0.963 10.751 6.339 1.00 95.62 167 TYR A N 1
ATOM 1252 C CA . TYR A 1 167 ? 1.093 9.292 6.156 1.00 95.62 167 TYR A CA 1
ATOM 1253 C C . TYR A 1 167 ? -0.198 8.629 5.658 1.00 95.62 167 TYR A C 1
ATOM 1255 O O . TYR A 1 167 ? -0.176 7.475 5.227 1.00 95.62 167 TYR A O 1
ATOM 1263 N N . SER A 1 168 ? -1.332 9.328 5.725 1.00 97.31 168 SER A N 1
ATOM 1264 C CA . SER A 1 168 ? -2.641 8.758 5.424 1.00 97.31 168 SER A CA 1
ATOM 1265 C C . SER A 1 168 ? -2.750 8.297 3.968 1.00 97.31 168 SER A C 1
ATOM 1267 O O . SER A 1 168 ? -2.569 9.094 3.049 1.00 97.31 168 SER A O 1
ATOM 1269 N N . LEU A 1 169 ? -3.092 7.020 3.743 1.00 98.12 169 LEU A N 1
ATOM 1270 C CA . LEU A 1 169 ? -3.288 6.465 2.391 1.00 98.12 169 LEU A CA 1
ATOM 1271 C C . LEU A 1 169 ? -4.420 7.174 1.646 1.00 98.12 169 LEU A C 1
ATOM 1273 O O . LEU A 1 169 ? -4.360 7.381 0.433 1.00 98.12 169 LEU A O 1
ATOM 1277 N N . THR A 1 170 ? -5.459 7.543 2.388 1.00 98.06 170 THR A N 1
ATOM 1278 C CA . THR A 1 170 ? -6.630 8.241 1.865 1.00 98.06 170 THR A CA 1
ATOM 1279 C C . THR A 1 170 ? -6.848 9.561 2.590 1.00 98.06 170 THR A C 1
ATOM 1281 O O . THR A 1 170 ? -6.463 9.721 3.748 1.00 98.06 170 THR A O 1
ATOM 1284 N N . SER A 1 171 ? -7.470 10.521 1.916 1.00 97.31 171 SER A N 1
ATOM 1285 C CA . SER A 1 171 ? -7.952 11.756 2.524 1.00 97.31 171 SER A CA 1
ATOM 1286 C C . SER A 1 171 ? -9.473 11.747 2.575 1.00 97.31 171 SER A C 1
ATOM 1288 O O . SER A 1 171 ? -10.137 11.185 1.701 1.00 97.31 171 SER A O 1
ATOM 1290 N N . ARG A 1 172 ? -10.031 12.360 3.619 1.00 97.00 172 ARG A N 1
ATOM 1291 C CA . ARG A 1 172 ? -11.473 12.483 3.809 1.00 97.00 172 ARG A CA 1
ATOM 1292 C C . ARG A 1 172 ? -11.961 13.845 3.345 1.00 97.00 172 ARG A C 1
ATOM 1294 O O . ARG A 1 172 ? -11.417 14.872 3.735 1.00 97.00 172 ARG A O 1
ATOM 1301 N N . ASN A 1 173 ? -13.052 13.833 2.591 1.00 95.12 173 ASN A N 1
ATOM 1302 C CA . ASN A 1 173 ? -13.818 15.013 2.218 1.00 95.12 173 ASN A CA 1
ATOM 1303 C C . ASN A 1 173 ? -15.265 14.866 2.702 1.00 95.12 173 ASN A C 1
ATOM 1305 O O . ASN A 1 173 ? -15.790 13.755 2.801 1.00 95.12 173 ASN A O 1
ATOM 1309 N N . GLY A 1 174 ? -15.923 15.992 2.977 1.00 94.94 174 GLY A N 1
ATOM 1310 C CA . GLY A 1 174 ? -17.304 16.008 3.461 1.00 94.94 174 GLY A CA 1
ATOM 1311 C C . GLY A 1 174 ? -17.459 15.531 4.910 1.00 94.94 174 GLY A C 1
ATOM 1312 O O . GLY A 1 174 ? -16.491 15.330 5.643 1.00 94.94 174 GLY A O 1
ATOM 1313 N N . SER A 1 175 ? -18.709 15.385 5.350 1.00 93.88 175 SER A N 1
ATOM 1314 C CA . SER A 1 175 ? -19.050 14.952 6.709 1.00 93.88 175 SER A CA 1
ATOM 1315 C C . SER A 1 175 ? -20.334 14.119 6.735 1.00 93.88 175 SER A C 1
ATOM 1317 O O . SER A 1 175 ? -21.156 14.177 5.817 1.00 93.88 175 SER A O 1
ATOM 1319 N N . GLY A 1 176 ? -20.493 13.295 7.776 1.00 90.44 176 GLY A N 1
ATOM 1320 C CA . GLY A 1 176 ? -21.638 12.394 7.927 1.00 90.44 176 GLY A CA 1
ATOM 1321 C C . GLY A 1 176 ? -21.866 11.490 6.720 1.00 90.44 176 GLY A C 1
ATOM 1322 O O . GLY A 1 176 ? -20.940 10.853 6.229 1.00 90.44 176 GLY A O 1
ATOM 1323 N N . ALA A 1 177 ? -23.106 11.442 6.234 1.00 94.31 177 ALA A N 1
ATOM 1324 C CA . ALA A 1 177 ? -23.459 10.656 5.052 1.00 94.31 177 ALA A CA 1
ATOM 1325 C C . ALA A 1 177 ? -22.782 11.163 3.762 1.00 94.31 177 ALA A C 1
ATOM 1327 O O . ALA A 1 177 ? -22.652 10.408 2.804 1.00 94.31 177 ALA A O 1
ATOM 1328 N N . GLY A 1 178 ? -22.317 12.418 3.748 1.00 95.94 178 GLY A N 1
ATOM 1329 C CA . GLY A 1 178 ? -21.580 13.018 2.637 1.00 95.94 178 GLY A CA 1
ATOM 1330 C C . GLY A 1 178 ? -20.077 12.735 2.654 1.00 95.94 178 GLY A C 1
ATOM 1331 O O . GLY A 1 178 ? -19.358 13.328 1.857 1.00 95.94 178 GLY A O 1
ATOM 1332 N N . ILE A 1 179 ? -19.581 11.876 3.555 1.00 97.44 179 ILE A N 1
ATOM 1333 C CA . ILE A 1 179 ? -18.167 11.483 3.556 1.00 97.44 179 ILE A CA 1
ATOM 1334 C C . ILE A 1 179 ? -17.825 10.772 2.239 1.00 97.44 179 ILE A C 1
ATOM 1336 O O . ILE A 1 179 ? -18.490 9.807 1.838 1.00 97.44 179 ILE A O 1
ATOM 1340 N N . GLY A 1 180 ? -16.758 11.244 1.601 1.00 97.25 180 GLY A N 1
ATOM 1341 C CA . GLY A 1 180 ? -16.072 10.603 0.484 1.00 97.25 180 GLY A CA 1
ATOM 1342 C C . GLY A 1 180 ? -14.573 10.532 0.760 1.00 97.25 180 GLY A C 1
ATOM 1343 O O . GLY A 1 180 ? -14.037 11.373 1.486 1.00 97.25 180 GLY A O 1
ATOM 1344 N N . LEU A 1 181 ? -13.908 9.524 0.199 1.00 97.81 181 LEU A N 1
ATOM 1345 C CA . LEU A 1 181 ? -12.462 9.357 0.306 1.00 97.81 181 LEU A CA 1
ATOM 1346 C C . LEU A 1 181 ? -11.792 9.594 -1.048 1.00 97.81 181 LEU A C 1
ATOM 1348 O O . LEU A 1 181 ? -12.370 9.278 -2.088 1.00 97.81 181 LEU A O 1
ATOM 1352 N N . SER A 1 182 ? -10.573 10.122 -1.011 1.00 97.38 182 SER A N 1
ATOM 1353 C CA . SER A 1 182 ? -9.696 10.272 -2.174 1.00 97.38 182 SER A CA 1
ATOM 1354 C C . SER A 1 182 ? -8.351 9.614 -1.898 1.00 97.38 182 SER A C 1
ATOM 1356 O O . SER A 1 182 ? -7.875 9.625 -0.762 1.00 97.38 182 SER A O 1
ATOM 1358 N N . LEU A 1 183 ? -7.727 9.031 -2.924 1.00 97.44 183 LEU A N 1
ATOM 1359 C CA . LEU A 1 183 ? -6.397 8.440 -2.776 1.00 97.44 183 LEU A CA 1
ATOM 1360 C C . LEU A 1 183 ? -5.356 9.553 -2.676 1.00 97.44 183 LEU A C 1
ATOM 1362 O O . LEU A 1 183 ? -5.393 10.488 -3.473 1.00 97.44 183 LEU A O 1
ATOM 1366 N N . VAL A 1 184 ? -4.432 9.444 -1.720 1.00 97.94 184 VAL A N 1
ATOM 1367 C CA . VAL A 1 184 ? -3.363 10.439 -1.557 1.00 97.94 184 VAL A CA 1
ATOM 1368 C C . VAL A 1 184 ? -2.194 10.133 -2.489 1.00 97.94 184 VAL A C 1
ATOM 1370 O O . VAL A 1 184 ? -1.695 11.039 -3.150 1.00 97.94 184 VAL A O 1
ATOM 1373 N N . ASN A 1 185 ? -1.789 8.863 -2.596 1.00 96.88 185 ASN A N 1
ATOM 1374 C CA . ASN A 1 185 ? -0.657 8.456 -3.426 1.00 96.88 185 ASN A CA 1
ATOM 1375 C C . ASN A 1 185 ? -0.926 7.131 -4.164 1.00 96.88 185 ASN A C 1
ATOM 1377 O O . ASN A 1 185 ? -0.928 6.065 -3.538 1.00 96.88 185 ASN A O 1
ATOM 1381 N N . PRO A 1 186 ? -1.119 7.170 -5.496 1.00 96.75 186 PRO A N 1
ATOM 1382 C CA . PRO A 1 186 ? -1.316 5.973 -6.310 1.00 96.75 186 PRO A CA 1
ATOM 1383 C C . PRO A 1 186 ? -0.166 4.966 -6.229 1.00 96.75 186 PRO A C 1
ATOM 1385 O O . PRO A 1 186 ? -0.418 3.772 -6.101 1.00 96.75 186 PRO A O 1
ATOM 1388 N N . SER A 1 187 ? 1.087 5.431 -6.244 1.00 96.75 187 SER A N 1
ATOM 1389 C CA . SER A 1 187 ? 2.258 4.543 -6.191 1.00 96.75 187 SER A CA 1
ATOM 1390 C C . SER A 1 187 ? 2.366 3.800 -4.854 1.00 96.75 187 SER A C 1
ATOM 1392 O O . SER A 1 187 ? 2.740 2.627 -4.817 1.00 96.75 187 SER A O 1
ATOM 1394 N N . GLY A 1 188 ? 1.957 4.447 -3.758 1.00 96.88 188 GLY A N 1
ATOM 1395 C CA . GLY A 1 188 ? 1.885 3.827 -2.437 1.00 96.88 188 GLY A CA 1
ATOM 1396 C C . GLY A 1 188 ? 0.836 2.715 -2.370 1.00 96.88 188 GLY A C 1
ATOM 1397 O O . GLY A 1 188 ? 1.114 1.633 -1.852 1.00 96.88 188 GLY A O 1
ATOM 1398 N N . LEU A 1 189 ? -0.344 2.932 -2.968 1.00 97.75 189 LEU A N 1
ATOM 1399 C CA . LEU A 1 189 ? -1.359 1.882 -3.092 1.00 97.75 189 LEU A CA 1
ATOM 1400 C C . LEU A 1 189 ? -0.872 0.716 -3.960 1.00 97.75 189 LEU A C 1
ATOM 1402 O O . LEU A 1 189 ? -1.054 -0.435 -3.567 1.00 97.75 189 LEU A O 1
ATOM 1406 N N . THR A 1 190 ? -0.209 0.993 -5.087 1.00 97.00 190 THR A N 1
ATOM 1407 C CA . THR A 1 190 ? 0.399 -0.046 -5.936 1.00 97.00 190 THR A CA 1
ATOM 1408 C C . THR A 1 190 ? 1.346 -0.935 -5.129 1.00 97.00 190 THR A C 1
ATOM 1410 O O . THR A 1 190 ? 1.336 -2.155 -5.288 1.00 97.00 190 THR A O 1
ATOM 1413 N N . ARG A 1 191 ? 2.139 -0.355 -4.220 1.00 97.12 191 ARG A N 1
ATOM 1414 C CA . ARG A 1 191 ? 3.042 -1.116 -3.346 1.00 97.12 191 ARG A CA 1
ATOM 1415 C C . ARG A 1 191 ? 2.325 -1.932 -2.280 1.00 97.12 191 ARG A C 1
ATOM 1417 O O . ARG A 1 191 ? 2.700 -3.081 -2.056 1.00 97.12 191 ARG A O 1
ATOM 1424 N N . LEU A 1 192 ? 1.269 -1.394 -1.678 1.00 97.62 192 LEU A N 1
ATOM 1425 C CA . LEU A 1 192 ? 0.425 -2.164 -0.764 1.00 97.62 192 LEU A CA 1
ATOM 1426 C C . LEU A 1 192 ? -0.236 -3.358 -1.474 1.00 97.62 192 LEU A C 1
ATOM 1428 O O . LEU A 1 192 ? -0.227 -4.469 -0.955 1.00 97.62 192 LEU A O 1
ATOM 1432 N N . GLN A 1 193 ? -0.774 -3.151 -2.674 1.00 97.62 193 GLN A N 1
ATOM 1433 C CA . GLN A 1 193 ? -1.377 -4.214 -3.482 1.00 97.62 193 GLN A CA 1
ATOM 1434 C C . GLN A 1 193 ? -0.340 -5.263 -3.905 1.00 97.62 193 GLN A C 1
ATOM 1436 O O . GLN A 1 193 ? -0.606 -6.463 -3.832 1.00 97.62 193 GLN A O 1
ATOM 1441 N N . TYR A 1 194 ? 0.869 -4.824 -4.256 1.00 97.06 194 TYR A N 1
ATOM 1442 C CA . TYR A 1 194 ? 1.985 -5.707 -4.578 1.00 97.06 194 TYR A CA 1
ATOM 1443 C C . TYR A 1 194 ? 2.376 -6.632 -3.427 1.00 97.06 194 TYR A C 1
ATOM 1445 O O . TYR A 1 194 ? 2.595 -7.820 -3.684 1.00 97.06 194 TYR A O 1
ATOM 1453 N N . ALA A 1 195 ? 2.384 -6.130 -2.186 1.00 97.44 195 ALA A N 1
ATOM 1454 C CA . ALA A 1 195 ? 2.597 -6.944 -0.985 1.00 97.44 195 ALA A CA 1
ATOM 1455 C C . ALA A 1 195 ? 1.572 -8.090 -0.867 1.00 97.44 195 ALA A C 1
ATOM 1457 O O . ALA A 1 195 ? 1.895 -9.169 -0.387 1.00 97.44 195 ALA A O 1
ATOM 1458 N N . TRP A 1 196 ? 0.355 -7.881 -1.378 1.00 97.25 196 TRP A N 1
ATOM 1459 C CA . TRP A 1 196 ? -0.735 -8.863 -1.425 1.00 97.25 196 TRP A CA 1
ATOM 1460 C C . TRP A 1 196 ? -0.775 -9.701 -2.714 1.00 97.25 196 TRP A C 1
ATOM 1462 O O . TRP A 1 196 ? -1.784 -10.334 -3.022 1.00 97.25 196 TRP A O 1
ATOM 1472 N N . GLY A 1 197 ? 0.305 -9.716 -3.497 1.00 95.88 197 GLY A N 1
ATOM 1473 C CA . GLY A 1 197 ? 0.378 -10.520 -4.719 1.00 95.88 197 GLY A CA 1
ATOM 1474 C C . GLY A 1 197 ? -0.234 -9.855 -5.959 1.00 95.88 197 GLY A C 1
ATOM 1475 O O . GLY A 1 197 ? -0.158 -10.425 -7.048 1.00 95.88 197 GLY A O 1
ATOM 1476 N N . VAL A 1 198 ? -0.793 -8.647 -5.841 1.00 95.25 198 VAL A N 1
ATOM 1477 C CA . VAL A 1 198 ? -1.495 -7.954 -6.932 1.00 95.25 198 VAL A CA 1
ATOM 1478 C C . VAL A 1 198 ? -0.549 -7.022 -7.687 1.00 95.25 198 VAL A C 1
ATOM 1480 O O . VAL A 1 198 ? 0.084 -6.146 -7.105 1.00 95.25 198 VAL A O 1
ATOM 1483 N N . GLY A 1 199 ? -0.474 -7.183 -9.008 1.00 91.38 199 GLY A N 1
ATOM 1484 C CA . GLY A 1 199 ? 0.408 -6.375 -9.849 1.00 91.38 199 GLY A CA 1
ATOM 1485 C C . GLY A 1 199 ? 1.895 -6.635 -9.588 1.00 91.38 199 GLY A C 1
ATOM 1486 O O . GLY A 1 199 ? 2.281 -7.638 -8.980 1.00 91.38 199 GLY A O 1
ATOM 1487 N N . ASP A 1 200 ? 2.733 -5.725 -10.081 1.00 88.81 200 ASP A N 1
ATOM 1488 C CA . ASP A 1 200 ? 4.189 -5.879 -10.162 1.00 88.81 200 ASP A CA 1
ATOM 1489 C C . ASP A 1 200 ? 4.972 -4.882 -9.283 1.00 88.81 200 ASP A C 1
ATOM 1491 O O . ASP A 1 200 ? 6.194 -4.787 -9.405 1.00 88.81 200 ASP A O 1
ATOM 1495 N N . GLY A 1 201 ? 4.272 -4.116 -8.436 1.00 89.00 201 GLY A N 1
ATOM 1496 C CA . GLY A 1 201 ? 4.868 -3.133 -7.524 1.00 89.00 201 GLY A CA 1
ATOM 1497 C C . GLY A 1 201 ? 5.303 -1.830 -8.187 1.00 89.00 201 GLY A C 1
ATOM 1498 O O . GLY A 1 201 ? 5.948 -1.009 -7.539 1.00 89.00 201 GLY A O 1
ATOM 1499 N N . GLY A 1 202 ? 4.957 -1.614 -9.458 1.00 84.44 202 GLY A N 1
ATOM 1500 C CA . GLY A 1 202 ? 5.453 -0.475 -10.221 1.00 84.44 202 GLY A CA 1
ATOM 1501 C C . GLY A 1 202 ? 6.923 -0.641 -10.615 1.00 84.44 202 GLY A C 1
ATOM 1502 O O . GLY A 1 202 ? 7.631 -1.541 -10.155 1.00 84.44 202 GLY A O 1
ATOM 1503 N N . GLY A 1 203 ? 7.378 0.184 -11.549 1.00 76.62 203 GLY A N 1
ATOM 1504 C CA . GLY A 1 203 ? 8.749 0.155 -12.042 1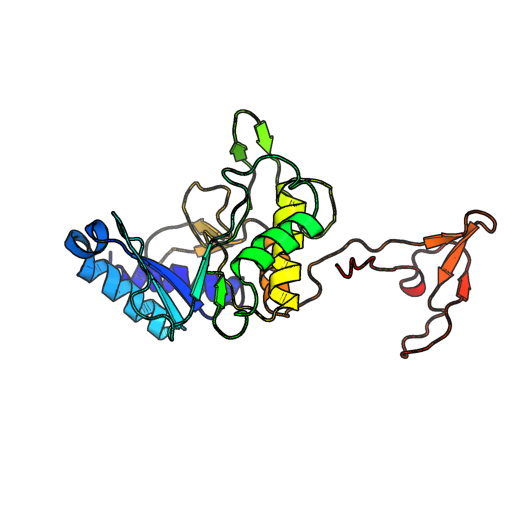.00 76.62 203 GLY A CA 1
ATOM 1505 C C . GLY A 1 203 ? 8.967 1.120 -13.186 1.00 76.62 203 GLY A C 1
ATOM 1506 O O . GLY A 1 203 ? 8.023 1.525 -13.860 1.00 76.62 203 GLY A O 1
ATOM 1507 N N . THR A 1 204 ? 10.232 1.431 -13.437 1.00 75.00 204 THR A N 1
ATOM 1508 C CA . THR A 1 204 ? 10.643 2.100 -14.668 1.00 75.00 204 THR A CA 1
ATOM 1509 C C . THR A 1 204 ? 11.073 1.047 -15.674 1.00 75.00 204 THR A C 1
ATOM 1511 O O . THR A 1 204 ? 11.864 0.157 -15.352 1.00 75.00 204 THR A O 1
ATOM 1514 N N . TYR A 1 205 ? 10.591 1.167 -16.908 1.00 83.62 205 TYR A N 1
ATOM 1515 C CA . TYR A 1 205 ? 11.201 0.456 -18.019 1.00 83.62 205 TYR A CA 1
ATOM 1516 C C . TYR A 1 205 ? 12.538 1.111 -18.353 1.00 83.62 205 TYR A C 1
ATOM 1518 O O . TYR A 1 205 ? 12.613 2.306 -18.640 1.00 83.62 205 TYR A O 1
ATOM 1526 N N . VAL A 1 206 ? 13.598 0.319 -18.320 1.00 87.06 206 VAL A N 1
ATOM 1527 C CA . VAL A 1 206 ? 14.922 0.704 -18.792 1.00 87.06 206 VAL A CA 1
ATOM 1528 C C . VAL A 1 206 ? 15.169 0.105 -20.167 1.00 87.06 206 VAL A C 1
ATOM 1530 O O . VAL A 1 206 ? 14.533 -0.864 -20.578 1.00 87.06 206 VAL A O 1
ATOM 1533 N N . ARG A 1 207 ? 16.147 0.659 -20.875 1.00 93.00 207 ARG A N 1
ATOM 1534 C CA . ARG A 1 207 ? 16.703 0.046 -22.079 1.00 93.00 207 ARG A CA 1
ATOM 1535 C C . ARG A 1 207 ? 18.172 -0.241 -21.810 1.00 93.00 207 ARG A C 1
ATOM 1537 O O . ARG A 1 207 ? 18.887 0.626 -21.313 1.00 93.00 207 ARG A O 1
ATOM 1544 N N . ILE A 1 208 ? 18.622 -1.455 -22.114 1.00 94.62 208 ILE A N 1
ATOM 1545 C CA . ILE A 1 208 ? 19.992 -1.896 -21.825 1.00 94.62 208 ILE A CA 1
ATOM 1546 C C . ILE A 1 208 ? 20.811 -1.761 -23.104 1.00 94.62 208 ILE A C 1
ATOM 1548 O O . ILE A 1 208 ? 20.591 -2.508 -24.058 1.00 94.62 208 ILE A O 1
ATOM 1552 N N . ARG A 1 209 ? 21.739 -0.799 -23.135 1.00 96.94 209 ARG A N 1
ATOM 1553 C CA . ARG A 1 209 ? 22.590 -0.519 -24.297 1.00 96.94 209 ARG A CA 1
ATOM 1554 C C . ARG A 1 209 ? 23.954 -1.177 -24.138 1.00 96.94 209 ARG A C 1
ATOM 1556 O O . ARG A 1 209 ? 24.651 -0.953 -23.153 1.00 96.94 209 ARG A O 1
ATOM 1563 N N . ASN A 1 210 ? 24.373 -1.928 -25.146 1.00 96.50 210 ASN A N 1
ATOM 1564 C CA . ASN A 1 210 ? 25.742 -2.397 -25.259 1.00 96.50 210 ASN A CA 1
ATOM 1565 C C . ASN A 1 210 ? 26.669 -1.202 -25.542 1.00 96.50 210 ASN A C 1
ATOM 1567 O O . ASN A 1 210 ? 26.525 -0.523 -26.560 1.00 96.50 210 ASN A O 1
ATOM 1571 N N . ALA A 1 211 ? 27.625 -0.952 -24.646 1.00 96.12 211 ALA A N 1
ATOM 1572 C CA . ALA A 1 211 ? 28.516 0.202 -24.729 1.00 96.12 211 ALA A CA 1
ATOM 1573 C C . ALA A 1 211 ? 29.442 0.189 -25.960 1.00 96.12 211 ALA A C 1
ATOM 1575 O O . ALA A 1 211 ? 29.796 1.259 -26.448 1.00 96.12 211 ALA A O 1
ATOM 1576 N N . SER A 1 212 ? 29.817 -0.987 -26.484 1.00 97.25 212 SER A N 1
ATOM 1577 C CA . SER A 1 212 ? 30.726 -1.084 -27.635 1.00 97.25 212 SER A CA 1
ATOM 1578 C C . SER A 1 212 ? 29.999 -0.996 -28.974 1.00 97.25 212 SER A C 1
ATOM 1580 O O . SER A 1 212 ? 30.490 -0.356 -29.900 1.00 97.25 212 SER A O 1
ATOM 1582 N N . THR A 1 213 ? 28.824 -1.620 -29.092 1.00 96.88 213 THR A N 1
ATOM 1583 C CA . THR A 1 213 ? 28.075 -1.673 -30.361 1.00 96.88 213 THR A CA 1
ATOM 1584 C C . THR A 1 213 ? 27.019 -0.580 -30.479 1.00 96.88 213 THR A C 1
ATOM 1586 O O . THR A 1 213 ? 26.508 -0.324 -31.568 1.00 96.88 213 THR A O 1
ATOM 1589 N N . GLY A 1 214 ? 26.638 0.032 -29.357 1.00 96.81 214 GLY A N 1
ATOM 1590 C CA . GLY A 1 214 ? 25.549 0.995 -29.273 1.00 96.81 214 GLY A CA 1
ATOM 1591 C C . GLY A 1 214 ? 24.150 0.403 -29.471 1.00 96.81 214 GLY A C 1
ATOM 1592 O O . GLY A 1 214 ? 23.192 1.177 -29.464 1.00 96.81 214 GLY A O 1
ATOM 1593 N N . ARG A 1 215 ? 24.029 -0.922 -29.643 1.00 97.69 215 ARG A N 1
ATOM 1594 C CA . ARG A 1 215 ? 22.760 -1.647 -29.807 1.00 97.69 215 ARG A CA 1
ATOM 1595 C C . ARG A 1 215 ? 22.116 -1.956 -28.460 1.00 97.69 215 ARG A C 1
ATOM 1597 O O . ARG A 1 215 ? 22.800 -2.016 -27.442 1.00 97.69 215 ARG A O 1
ATOM 1604 N N . TYR A 1 216 ? 20.810 -2.182 -28.469 1.00 98.06 216 TYR A N 1
ATOM 1605 C CA . TYR A 1 216 ? 20.024 -2.462 -27.271 1.00 98.06 216 TYR A CA 1
ATOM 1606 C C . TYR A 1 216 ? 19.605 -3.925 -27.210 1.00 98.06 216 TYR A C 1
ATOM 1608 O O . TYR A 1 216 ? 19.351 -4.527 -28.253 1.00 98.06 216 TYR A O 1
ATOM 1616 N N . VAL A 1 217 ? 19.525 -4.482 -25.998 1.00 97.56 217 VAL A N 1
ATOM 1617 C CA . VAL A 1 217 ? 18.910 -5.798 -25.756 1.00 97.56 217 VAL A CA 1
ATOM 1618 C C . VAL A 1 217 ? 17.455 -5.755 -26.230 1.00 97.56 217 VAL A C 1
ATOM 1620 O O . VAL A 1 217 ? 16.705 -4.869 -25.820 1.00 97.56 217 VAL A O 1
ATOM 1623 N N . ASP A 1 218 ? 17.068 -6.698 -27.089 1.00 97.50 218 ASP A N 1
ATOM 1624 C CA . ASP A 1 218 ? 15.780 -6.711 -27.788 1.00 97.50 218 ASP A CA 1
ATOM 1625 C C . ASP A 1 218 ? 15.152 -8.117 -27.754 1.00 97.50 218 ASP A C 1
ATOM 1627 O O . ASP A 1 218 ? 15.814 -9.112 -28.062 1.00 97.50 218 ASP A O 1
ATOM 1631 N N . GLY A 1 219 ? 13.869 -8.215 -27.397 1.00 96.56 219 GLY A N 1
ATOM 1632 C CA . GLY A 1 219 ? 13.098 -9.466 -27.413 1.00 96.56 219 GLY A CA 1
ATOM 1633 C C . GLY A 1 219 ? 12.798 -10.006 -28.820 1.00 96.56 219 GLY A C 1
ATOM 1634 O O . GLY A 1 219 ? 12.304 -11.120 -28.970 1.00 96.56 219 GLY A O 1
ATOM 1635 N N . MET A 1 220 ? 13.092 -9.239 -29.872 1.00 96.31 220 MET A N 1
ATOM 1636 C CA . MET A 1 220 ? 12.873 -9.558 -31.286 1.00 96.31 220 MET A CA 1
ATOM 1637 C C . MET A 1 220 ? 11.413 -9.926 -31.607 1.00 96.31 220 MET A C 1
ATOM 1639 O O . MET A 1 220 ? 11.153 -10.720 -32.510 1.00 96.31 220 MET A O 1
ATOM 1643 N N . GLY A 1 221 ? 10.462 -9.378 -30.841 1.00 95.50 221 GLY A N 1
ATOM 1644 C CA . GLY A 1 221 ? 9.029 -9.678 -30.932 1.00 95.50 221 GLY A CA 1
ATOM 1645 C C . GLY A 1 221 ? 8.622 -11.037 -30.352 1.00 95.50 221 GLY A C 1
ATOM 1646 O O . GLY A 1 221 ? 7.507 -11.488 -30.597 1.00 95.50 221 GLY A O 1
ATOM 1647 N N . ARG A 1 222 ? 9.514 -11.713 -29.618 1.00 95.56 222 ARG A N 1
ATOM 1648 C CA . ARG A 1 222 ? 9.269 -13.027 -29.011 1.00 95.56 222 ARG A CA 1
ATOM 1649 C C . ARG A 1 222 ? 8.798 -12.862 -27.569 1.00 95.56 222 ARG A C 1
ATOM 1651 O O . ARG A 1 222 ? 9.361 -12.062 -26.829 1.00 95.56 222 ARG A O 1
ATOM 1658 N N . THR A 1 223 ? 7.802 -13.651 -27.171 1.00 91.94 223 THR A N 1
ATOM 1659 C CA . THR A 1 223 ? 7.174 -13.571 -25.837 1.00 91.94 223 THR A CA 1
ATOM 1660 C C . THR A 1 223 ? 7.090 -14.915 -25.110 1.00 91.94 223 THR A C 1
ATOM 1662 O O . THR A 1 223 ? 6.498 -14.987 -24.042 1.00 91.94 223 THR A O 1
ATOM 1665 N N . SER A 1 224 ? 7.624 -15.993 -25.688 1.00 94.75 224 SER A N 1
ATOM 1666 C CA . SER A 1 224 ? 7.621 -17.323 -25.070 1.00 94.75 224 SER A CA 1
ATOM 1667 C C . SER A 1 224 ? 8.803 -17.503 -24.118 1.00 94.75 224 SER A C 1
ATOM 1669 O O . SER A 1 224 ? 9.926 -17.117 -24.458 1.00 94.75 224 SER A O 1
ATOM 1671 N N . ASP A 1 225 ? 8.576 -18.172 -22.990 1.00 92.88 225 ASP A N 1
ATOM 1672 C CA . ASP A 1 225 ? 9.626 -18.512 -22.028 1.00 92.88 225 ASP A CA 1
ATOM 1673 C C . ASP A 1 225 ? 10.777 -19.284 -22.690 1.00 92.88 225 ASP A C 1
ATOM 1675 O O . ASP A 1 225 ? 10.572 -20.173 -23.520 1.00 92.88 225 ASP A O 1
ATOM 1679 N N . GLY A 1 226 ? 12.012 -18.912 -22.345 1.00 93.62 226 GLY A N 1
ATOM 1680 C CA . GLY A 1 226 ? 13.228 -19.486 -22.930 1.00 93.62 226 GLY A CA 1
ATOM 1681 C C . GLY A 1 226 ? 13.604 -18.953 -24.320 1.00 93.62 226 GLY A C 1
ATOM 1682 O O . GLY A 1 226 ? 14.605 -19.399 -24.884 1.00 93.62 226 GLY A O 1
ATOM 1683 N N . ALA A 1 227 ? 12.855 -18.000 -24.890 1.00 96.06 227 ALA A N 1
ATOM 1684 C CA . ALA A 1 227 ? 13.222 -17.379 -26.161 1.00 96.06 227 ALA A CA 1
ATOM 1685 C C . ALA A 1 227 ? 14.570 -16.641 -26.082 1.00 96.06 227 ALA A C 1
ATOM 1687 O O . ALA A 1 227 ? 14.857 -15.907 -25.137 1.00 96.06 227 ALA A O 1
ATOM 1688 N N . ALA A 1 228 ? 15.384 -16.792 -27.128 1.00 96.12 228 ALA A N 1
ATOM 1689 C CA . ALA A 1 228 ? 16.655 -16.088 -27.233 1.00 96.12 228 ALA A CA 1
ATOM 1690 C C . ALA A 1 228 ? 16.455 -14.579 -27.462 1.00 96.12 228 ALA A C 1
ATOM 1692 O O . ALA A 1 228 ? 15.723 -14.163 -28.373 1.00 96.12 228 ALA A O 1
ATOM 1693 N N . LEU A 1 229 ? 17.185 -13.780 -26.680 1.00 96.38 229 LEU A N 1
ATOM 1694 C CA . LEU A 1 229 ? 17.297 -12.333 -26.849 1.00 96.38 229 LEU A CA 1
ATOM 1695 C C . LEU A 1 229 ? 18.249 -11.978 -27.996 1.00 96.38 229 LEU A C 1
ATOM 1697 O O . LEU A 1 229 ? 19.211 -12.694 -28.279 1.00 96.38 229 LEU A O 1
ATOM 1701 N N . GLY A 1 230 ? 17.979 -10.853 -28.652 1.00 96.50 230 GLY A N 1
ATOM 1702 C CA . GLY A 1 230 ? 18.834 -10.255 -29.671 1.00 96.50 230 GLY A CA 1
ATOM 1703 C C . GLY A 1 230 ? 19.413 -8.909 -29.237 1.00 96.50 230 GLY A C 1
ATOM 1704 O O . GLY A 1 230 ? 19.163 -8.417 -28.138 1.00 96.50 230 GLY A O 1
ATOM 1705 N N . GLN A 1 231 ? 20.187 -8.301 -30.137 1.00 97.69 231 GLN A N 1
ATOM 1706 C CA . GLN A 1 231 ? 20.582 -6.897 -30.044 1.00 97.69 231 GLN A CA 1
ATOM 1707 C C . GLN A 1 231 ? 20.113 -6.155 -31.295 1.00 97.69 231 GLN A C 1
ATOM 1709 O O . GLN A 1 231 ? 20.390 -6.606 -32.409 1.00 97.69 231 GLN A O 1
ATOM 1714 N N . TYR A 1 232 ? 19.465 -5.005 -31.124 1.00 97.62 232 TYR A N 1
ATOM 1715 C CA . TYR A 1 232 ? 18.908 -4.229 -32.233 1.00 97.62 232 TYR A CA 1
ATOM 1716 C C . TYR A 1 232 ? 19.247 -2.735 -32.143 1.00 97.62 232 TYR A C 1
ATOM 1718 O O . TYR A 1 232 ? 19.789 -2.260 -31.142 1.00 97.62 232 TYR A O 1
ATOM 1726 N N . GLY A 1 233 ? 19.006 -2.000 -33.233 1.00 97.75 233 GLY A N 1
ATOM 1727 C CA . GLY A 1 233 ? 19.200 -0.547 -33.275 1.00 97.75 233 GLY A CA 1
ATOM 1728 C C . GLY A 1 233 ? 18.273 0.186 -32.301 1.00 97.75 233 GLY A C 1
ATOM 1729 O O . GLY A 1 233 ? 17.239 -0.354 -31.919 1.00 97.75 233 GLY A O 1
ATOM 1730 N N . ASP A 1 234 ? 18.651 1.403 -31.903 1.00 97.00 234 ASP A N 1
ATOM 1731 C CA . ASP A 1 234 ? 17.880 2.235 -30.967 1.00 97.00 234 ASP A CA 1
ATOM 1732 C C . ASP A 1 234 ? 16.437 2.442 -31.451 1.00 97.00 234 ASP A C 1
ATOM 1734 O O . ASP A 1 234 ? 16.205 2.926 -32.562 1.00 97.00 234 ASP A O 1
ATOM 1738 N N . SER A 1 235 ? 15.467 2.064 -30.619 1.00 94.62 235 SER A N 1
ATOM 1739 C CA . SER A 1 235 ? 14.056 2.349 -30.843 1.00 94.62 235 SER A CA 1
ATOM 1740 C C . SER A 1 235 ? 13.293 2.481 -29.519 1.00 94.62 235 SER A C 1
ATOM 1742 O O . SER A 1 235 ? 13.784 2.131 -28.444 1.00 94.62 235 SER A O 1
ATOM 1744 N N . ASN A 1 236 ? 12.044 2.942 -29.600 1.00 91.31 236 ASN A N 1
ATOM 1745 C CA . ASN A 1 236 ? 11.105 2.930 -28.473 1.00 91.31 236 ASN A CA 1
ATOM 1746 C C . ASN A 1 236 ? 10.224 1.668 -28.451 1.00 91.31 236 ASN A C 1
ATOM 1748 O O . ASN A 1 236 ? 9.190 1.653 -27.786 1.00 91.31 236 ASN A O 1
ATOM 1752 N N . SER A 1 237 ? 10.609 0.619 -29.188 1.00 95.38 237 SER A N 1
ATOM 1753 C CA . SER A 1 237 ? 9.874 -0.646 -29.219 1.00 95.38 237 SER A CA 1
ATOM 1754 C C . SER A 1 237 ? 9.740 -1.239 -27.817 1.00 95.38 237 SER A C 1
ATOM 1756 O O . SER A 1 237 ? 10.706 -1.248 -27.051 1.00 95.38 237 SER A O 1
ATOM 1758 N N . ALA A 1 238 ? 8.570 -1.802 -27.505 1.00 93.94 238 ALA A N 1
ATOM 1759 C CA . ALA A 1 238 ? 8.352 -2.549 -26.266 1.00 93.94 238 ALA A CA 1
ATOM 1760 C C . ALA A 1 238 ? 9.334 -3.726 -26.121 1.00 93.94 238 ALA A C 1
ATOM 1762 O O . ALA A 1 238 ? 9.697 -4.091 -25.010 1.00 93.94 238 ALA A O 1
ATOM 1763 N N . ASN A 1 239 ? 9.856 -4.255 -27.235 1.00 96.00 239 ASN A N 1
ATOM 1764 C CA . ASN A 1 239 ? 10.859 -5.320 -27.213 1.00 96.00 239 ASN A CA 1
ATOM 1765 C C . ASN A 1 239 ? 12.202 -4.884 -26.602 1.00 96.00 239 ASN A C 1
ATOM 1767 O O . ASN A 1 239 ? 13.007 -5.745 -26.266 1.00 96.00 239 ASN A O 1
ATOM 1771 N N . GLN A 1 240 ? 12.463 -3.577 -26.487 1.00 96.75 240 GLN A N 1
ATOM 1772 C CA . GLN A 1 240 ? 13.698 -3.024 -25.911 1.00 96.75 240 GLN A CA 1
ATOM 1773 C C . GLN A 1 240 ? 13.517 -2.525 -24.478 1.00 96.75 240 GLN A C 1
ATOM 1775 O O . GLN A 1 240 ? 14.463 -1.998 -23.889 1.00 96.75 240 GLN A O 1
ATOM 1780 N N . GLN A 1 241 ? 12.310 -2.657 -23.931 1.00 93.38 241 GLN A N 1
ATOM 1781 C CA . GLN A 1 241 ? 11.943 -2.156 -22.618 1.00 93.38 241 GLN A CA 1
ATOM 1782 C C . GLN A 1 241 ? 11.995 -3.293 -21.604 1.00 93.38 241 GLN A C 1
ATOM 1784 O O . GLN A 1 241 ? 11.267 -4.277 -21.699 1.00 93.38 241 GLN A O 1
ATOM 1789 N N . TRP A 1 242 ? 12.865 -3.138 -20.616 1.00 89.38 242 TRP A N 1
ATOM 1790 C CA . TRP A 1 242 ? 13.129 -4.128 -19.585 1.00 89.38 242 TRP A CA 1
ATOM 1791 C C . TRP A 1 242 ? 12.797 -3.538 -18.231 1.00 89.38 242 TRP A C 1
ATOM 1793 O O . TRP A 1 242 ? 13.116 -2.385 -17.953 1.00 89.38 242 TRP A O 1
ATOM 1803 N N . LYS A 1 243 ? 12.186 -4.332 -17.361 1.00 81.25 243 LYS A N 1
ATOM 1804 C CA . LYS A 1 243 ? 12.054 -3.970 -15.955 1.00 81.25 243 LYS A CA 1
ATOM 1805 C C . LYS A 1 243 ? 13.208 -4.611 -15.197 1.00 81.25 243 LYS A C 1
ATOM 1807 O O . LYS A 1 243 ? 13.386 -5.824 -15.270 1.00 81.25 243 LYS A O 1
ATOM 1812 N N . ILE A 1 244 ? 13.992 -3.809 -14.482 1.00 74.75 244 ILE A N 1
ATOM 1813 C CA . ILE A 1 244 ? 14.955 -4.358 -13.526 1.00 74.75 244 ILE A CA 1
ATOM 1814 C C . ILE A 1 244 ? 14.165 -4.742 -12.281 1.00 74.75 244 ILE A C 1
ATOM 1816 O O . ILE A 1 244 ? 13.569 -3.889 -11.622 1.00 74.75 244 ILE A O 1
ATOM 1820 N N . LEU A 1 245 ? 14.138 -6.038 -11.998 1.00 65.25 245 LEU A N 1
ATOM 1821 C CA . LEU A 1 245 ? 13.615 -6.583 -10.758 1.00 65.25 245 LEU A CA 1
ATOM 1822 C C . LEU A 1 245 ? 14.811 -6.885 -9.859 1.00 65.25 245 LEU A C 1
ATOM 1824 O O . LEU A 1 245 ? 15.698 -7.636 -10.259 1.00 65.25 245 LEU A O 1
ATOM 1828 N N . SER A 1 246 ? 14.843 -6.291 -8.668 1.00 55.84 246 SER A N 1
ATOM 1829 C CA . SER A 1 246 ? 15.718 -6.786 -7.606 1.00 55.84 246 SER A CA 1
ATOM 1830 C C . SER A 1 246 ? 15.086 -8.062 -7.056 1.00 55.84 246 SER A C 1
ATOM 1832 O O . SER A 1 246 ? 13.897 -8.055 -6.734 1.00 55.84 246 SER A O 1
ATOM 1834 N N . THR A 1 247 ? 15.833 -9.161 -6.998 1.00 45.97 247 THR A N 1
ATOM 1835 C CA . THR A 1 247 ? 15.339 -10.447 -6.473 1.00 45.97 247 THR A CA 1
ATOM 1836 C C . THR A 1 247 ? 15.689 -10.677 -5.002 1.00 45.97 247 THR A C 1
ATOM 1838 O O . THR A 1 247 ? 15.550 -11.805 -4.538 1.00 45.97 247 THR A O 1
ATOM 1841 N N . GLY A 1 248 ? 16.083 -9.623 -4.278 1.00 40.75 248 GLY A N 1
ATOM 1842 C CA . GLY A 1 248 ? 16.610 -9.732 -2.914 1.00 40.75 248 GLY A CA 1
ATOM 1843 C C . GLY A 1 248 ? 18.099 -10.027 -2.921 1.00 40.75 248 GLY A C 1
ATOM 1844 O O . GLY A 1 248 ? 18.506 -10.996 -3.600 1.00 40.75 248 GLY A O 1
#

Foldseek 3Di:
DALLLVLLALLVQLCVVQVDQEDEDEDEPVCCVPPVRSVVSSQVSSVVRHYYHYHYDYPDDDDPPDPVAAAEAADEPPPDDDDLQALQSLLVVSCVVCDPPQVRYEHAEDFDFLAWDDDPRDTDHHDQLQEDDSDSRSSNLQSNLLNLLVSVHHYDYPPCDDEPGRGHQWHWDDDRNPIHIDGSHPLSSLSNVSSNVHDDSHFFWDFDADPPPRWTWFQVPDDDPPRDIDTHHDDPDPRRTDGDDDPD

Sequence (248 aa):
MSAATVADRVVGGLYSMTGANTVRLPINEPTVSGYWGTYTGAIDTALGKGNVIFAYWASSGGRPPNMTALLAVHDYTMFLGTPYDSENEWAAHVGSYIGNHADRTVVTEWGGPMGPGSKYGVQWDPIDYSVPSGSLFADYIRGVSAELRGLGVGSVYWPGLRDGDWYSLTSRNGSGAGIGLSLVNPSGLTRLQYAWGVGDGGGTYVRIRNASTGRYVDGMGRTSDGAALGQYGDSNSANQQWKILSTG

pLDDT: mean 89.29, std 10.63, range [40.75, 98.25]

InterPro domains:
  IPR000772 Ricin B, lectin domain [PF14200] (196-247)
  IPR017853 Glycoside hydrolase superfamily [SSF51445] (53-158)
  IPR035992 Ricin B-like lectins [SSF50370] (163-247)

Organism: NCBI:txid568844

Secondary structure (DSSP, 8-state):
--HHHHHHHHHHHHHHHH---EEEEEE-HHHHHHHHHHHHHHHHHHHTTSEEEEEE--SS----S-TTSPEEEE--SSS--SS--SHHHHHHHHHHHHGGGGGGEEEEEE----S-EEETTEEEPPP-TTS----HHHHHHHHHHHHHHHHT-EEEES-SB-TT-TT-SEEEES-GGG-EEEES-HHHHHHHHHHTT-S----PEE--B-TTT--EEE-TT--STTPPPEEE-S---GGG-EE-----

Radius of gyration: 21.44 Å; chains: 1; bounding box: 55×41×63 Å